Protein AF-0000000071590408 (afdb_homodimer)

Nearest PDB structures (foldseek):
  5nmu-assembly1_B-2  TM=9.747E-01  e=2.752E-15  Microcystis aeruginosa PCC 7806
  5nmu-assembly1_C-2  TM=9.711E-01  e=2.752E-15  Microcystis aeruginosa PCC 7806
  5npl-assembly1_A  TM=9.731E-01  e=1.011E-14  Microcystis aeruginosa PCC 7806
  4fry-assembly1_A  TM=8.456E-01  e=8.930E-10  Burkholderia ambifaria MC40-6
  3fhm-assembly2_C  TM=8.854E-01  e=1.629E-07  Agrobacterium fabrum str. C58

InterPro domains:
  IPR000644 CBS domain [PF00571] (74-123)
  IPR000644 CBS domain [PS51371] (77-132)
  IPR000644 CBS domain [SM00116] (13-62)
  IPR000644 CBS domain [SM00116] (80-127)
  IPR046342 CBS domain superfamily [G3DSA:3.10.580.10] (2-128)
  IPR046342 CBS domain superfamily [SSF54631] (1-123)
  IPR051257 Diverse Function CBS-Domain-Containing Protein [PTHR43080] (3-123)

Structure (mmCIF, N/CA/C/O backbone):
data_AF-0000000071590408-model_v1
#
loop_
_entity.id
_entity.type
_entity.pdbx_description
1 polymer 'CBS domain-containing protein'
#
loop_
_atom_site.group_PDB
_atom_site.id
_atom_site.type_symbol
_atom_site.label_atom_id
_atom_site.label_alt_id
_atom_site.label_comp_id
_atom_site.label_asym_id
_atom_site.label_entity_id
_atom_site.label_seq_id
_atom_site.pdbx_PDB_ins_code
_atom_site.Cartn_x
_atom_site.Cartn_y
_atom_site.Cartn_z
_atom_site.occupancy
_atom_site.B_iso_or_equiv
_atom_site.auth_seq_id
_atom_site.auth_comp_id
_atom_site.auth_asym_id
_atom_site.auth_atom_id
_atom_site.pdbx_PDB_model_num
ATOM 1 N N . MET A 1 1 ? -19.469 -20.406 -8.281 1 43.47 1 MET A N 1
ATOM 2 C CA . MET A 1 1 ? -18.188 -19.844 -7.816 1 43.47 1 MET A CA 1
ATOM 3 C C . MET A 1 1 ? -18.422 -18.875 -6.664 1 43.47 1 MET A C 1
ATOM 5 O O . MET A 1 1 ? -19.156 -17.891 -6.809 1 43.47 1 MET A O 1
ATOM 9 N N . ASN A 1 2 ? -18.406 -19.391 -5.43 1 56.94 2 ASN A N 1
ATOM 10 C CA . ASN A 1 2 ? -18.828 -18.688 -4.219 1 56.94 2 ASN A CA 1
ATOM 11 C C . ASN A 1 2 ? -18.234 -17.281 -4.164 1 56.94 2 ASN A C 1
ATOM 13 O O . ASN A 1 2 ? -17.062 -17.078 -4.465 1 56.94 2 ASN A O 1
ATOM 17 N N . LYS A 1 3 ? -19.062 -16.156 -4.434 1 82.56 3 LYS A N 1
ATOM 18 C CA . LYS A 1 3 ? -18.797 -14.75 -4.711 1 82.56 3 LYS A CA 1
ATOM 19 C C . LYS A 1 3 ? -18.25 -14.031 -3.475 1 82.56 3 LYS A C 1
ATOM 21 O O . LYS A 1 3 ? -19 -13.797 -2.514 1 82.56 3 LYS A O 1
ATOM 26 N N . ILE A 1 4 ? -16.953 -14.141 -3.184 1 95 4 ILE A N 1
ATOM 27 C CA . ILE A 1 4 ? -16.328 -13.445 -2.059 1 95 4 ILE A CA 1
ATOM 28 C C . ILE A 1 4 ? -16.641 -11.953 -2.145 1 95 4 ILE A C 1
ATOM 30 O O . ILE A 1 4 ? -16.453 -11.336 -3.195 1 95 4 ILE A O 1
ATOM 34 N N . LYS A 1 5 ? -17.266 -11.508 -1.058 1 97.62 5 LYS A N 1
ATOM 35 C CA . LYS A 1 5 ? -17.656 -10.102 -1.011 1 97.62 5 LYS A CA 1
ATOM 36 C C . LYS A 1 5 ? -16.641 -9.281 -0.206 1 97.62 5 LYS A C 1
ATOM 38 O O . LYS A 1 5 ? -15.844 -9.836 0.548 1 97.62 5 LYS A O 1
ATOM 43 N N . VAL A 1 6 ? -16.656 -7.969 -0.34 1 98.31 6 VAL A N 1
ATOM 44 C CA . VAL A 1 6 ? -15.797 -7.027 0.37 1 98.31 6 VAL A CA 1
ATOM 45 C C . VAL A 1 6 ? -15.922 -7.242 1.876 1 98.31 6 VAL A C 1
ATOM 47 O O . VAL A 1 6 ? -14.922 -7.254 2.596 1 98.31 6 VAL A O 1
ATOM 50 N N . GLU A 1 7 ? -17.094 -7.508 2.383 1 97.88 7 GLU A N 1
ATOM 51 C CA . GLU A 1 7 ? -17.312 -7.66 3.818 1 97.88 7 GLU A CA 1
ATOM 52 C C . GLU A 1 7 ? -16.531 -8.859 4.363 1 97.88 7 GLU A C 1
ATOM 54 O O . GLU A 1 7 ? -16.234 -8.922 5.559 1 97.88 7 GLU A O 1
ATOM 59 N N . ASN A 1 8 ? -16.25 -9.828 3.52 1 97.12 8 ASN A N 1
ATOM 60 C CA . ASN A 1 8 ? -15.539 -11.031 3.941 1 97.12 8 ASN A CA 1
ATOM 61 C C . ASN A 1 8 ? -14.047 -10.773 4.121 1 97.12 8 ASN A C 1
ATOM 63 O O . ASN A 1 8 ? -13.352 -11.562 4.762 1 97.12 8 ASN A O 1
ATOM 67 N N . VAL A 1 9 ? -13.586 -9.656 3.539 1 97.56 9 VAL A N 1
ATOM 68 C CA . VAL A 1 9 ? -12.133 -9.531 3.486 1 97.56 9 VAL A CA 1
ATOM 69 C C . VAL A 1 9 ? -11.703 -8.203 4.098 1 97.56 9 VAL A C 1
ATOM 71 O O . VAL A 1 9 ? -10.523 -8.016 4.418 1 97.56 9 VAL A O 1
ATOM 74 N N . MET A 1 10 ? -12.586 -7.254 4.281 1 98.25 10 MET A N 1
ATOM 75 C CA . MET A 1 10 ? -12.25 -5.906 4.73 1 98.25 10 MET A CA 1
ATOM 76 C C . MET A 1 10 ? -11.695 -5.922 6.152 1 98.25 10 MET A C 1
ATOM 78 O O . MET A 1 10 ? -11.898 -6.891 6.887 1 98.25 10 MET A O 1
ATOM 82 N N . SER A 1 11 ? -10.914 -4.914 6.445 1 98.06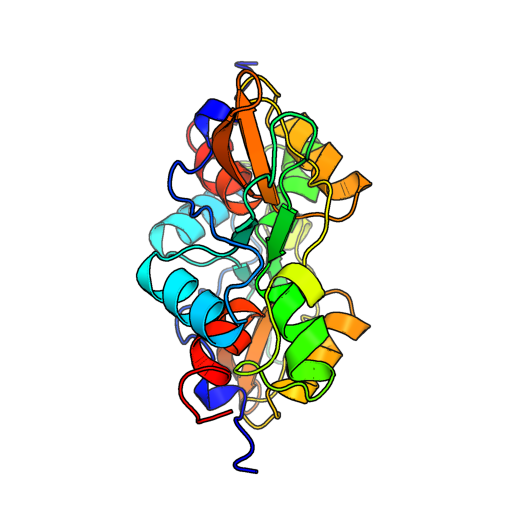 11 SER A N 1
ATOM 83 C CA . SER A 1 11 ? -10.492 -4.691 7.824 1 98.06 11 SER A CA 1
ATOM 84 C C . SER A 1 11 ? -11.523 -3.867 8.594 1 98.06 11 SER A C 1
ATOM 86 O O . SER A 1 11 ? -12.102 -2.928 8.047 1 98.06 11 SER A O 1
ATOM 88 N N . ASN A 1 12 ? -11.625 -4.176 9.828 1 96.75 12 ASN A N 1
ATOM 89 C CA . ASN A 1 12 ? -12.484 -3.373 10.695 1 96.75 12 ASN A CA 1
ATOM 90 C C . ASN A 1 12 ? -11.68 -2.367 11.508 1 96.75 12 ASN A C 1
ATOM 92 O O . ASN A 1 12 ? -12.219 -1.703 12.398 1 96.75 12 ASN A O 1
ATOM 96 N N . THR A 1 13 ? -10.383 -2.328 11.211 1 97.38 13 THR A N 1
ATOM 97 C CA . THR A 1 13 ? -9.531 -1.344 11.875 1 97.38 13 THR A CA 1
ATOM 98 C C . THR A 1 13 ? -9.375 -0.098 11.008 1 97.38 13 THR A C 1
ATOM 100 O O . THR A 1 13 ? -8.906 -0.182 9.867 1 97.38 13 THR A O 1
ATOM 103 N N . TYR A 1 14 ? -9.875 0.936 11.422 1 97.81 14 TYR A N 1
ATOM 104 C CA . TYR A 1 14 ? -9.781 2.242 10.781 1 97.81 14 TYR A CA 1
ATOM 105 C C . TYR A 1 14 ? -9.945 3.363 11.797 1 97.81 14 TYR A C 1
ATOM 107 O O . TYR A 1 14 ? -10.352 3.123 12.938 1 97.81 14 TYR A O 1
ATOM 115 N N . VAL A 1 15 ? -9.57 4.586 11.398 1 98.44 15 VAL A N 1
ATOM 116 C CA . VAL A 1 15 ? -9.758 5.734 12.273 1 98.44 15 VAL A CA 1
ATOM 117 C C . VAL A 1 15 ? -10.484 6.848 11.523 1 98.44 15 VAL A C 1
ATOM 119 O O . VAL A 1 15 ? -10.25 7.055 10.328 1 98.44 15 VAL A O 1
ATOM 122 N N . ILE A 1 16 ? -11.398 7.461 12.156 1 98.38 16 ILE A N 1
ATOM 123 C CA . ILE A 1 16 ? -12.078 8.656 11.664 1 98.38 16 ILE A CA 1
ATOM 124 C C . ILE A 1 16 ? -11.594 9.875 12.438 1 98.38 16 ILE A C 1
ATOM 126 O O . ILE A 1 16 ? -11.641 9.898 13.664 1 98.38 16 ILE A O 1
ATOM 130 N N . VAL A 1 17 ? -11.141 10.836 11.719 1 98.62 17 VAL A N 1
ATOM 131 C CA . VAL A 1 17 ? -10.516 11.977 12.383 1 98.62 17 VAL A CA 1
ATOM 132 C C . VAL A 1 17 ? -11.164 13.273 11.914 1 98.62 17 VAL A C 1
ATOM 134 O O . VAL A 1 17 ? -11.93 13.273 10.945 1 98.62 17 VAL A O 1
ATOM 137 N N . ASP A 1 18 ? -10.844 14.352 12.641 1 98.12 18 ASP A N 1
ATOM 138 C CA . ASP A 1 18 ? -11.242 15.703 12.258 1 98.12 18 ASP A CA 1
ATOM 139 C C . ASP A 1 18 ? -10.227 16.328 11.297 1 98.12 18 ASP A C 1
ATOM 141 O O . ASP A 1 18 ? -9.023 16.172 11.477 1 98.12 18 ASP A O 1
ATOM 145 N N . GLY A 1 19 ? -10.758 17.047 10.242 1 97.88 19 GLY A N 1
ATOM 146 C CA . GLY A 1 19 ? -9.906 17.672 9.242 1 97.88 19 GLY A CA 1
ATOM 147 C C . GLY A 1 19 ? -8.969 18.719 9.82 1 97.88 19 GLY A C 1
ATOM 148 O O . GLY A 1 19 ? -7.988 19.094 9.188 1 97.88 19 GLY A O 1
ATOM 149 N N . LEU A 1 20 ? -9.219 19.141 11.047 1 98.19 20 LEU A N 1
ATOM 150 C CA . LEU A 1 20 ? -8.414 20.188 11.672 1 98.19 20 LEU A CA 1
ATOM 151 C C . LEU A 1 20 ? -7.16 19.594 12.305 1 98.19 20 LEU A C 1
ATOM 153 O O . LEU A 1 20 ? -6.234 20.328 12.656 1 98.19 20 LEU A O 1
ATOM 157 N N . MET A 1 21 ? -7.141 18.328 12.453 1 97.69 21 MET A N 1
ATOM 158 C CA . MET A 1 21 ? -5.953 17.641 12.945 1 97.69 21 MET A CA 1
ATOM 159 C C . MET A 1 21 ? -4.746 17.938 12.055 1 97.69 21 MET A C 1
ATOM 161 O O . MET A 1 21 ? -4.871 18 10.836 1 97.69 21 MET A O 1
ATOM 165 N N . THR A 1 22 ? -3.555 18.141 12.68 1 97.81 22 THR A N 1
ATOM 166 C CA . THR A 1 22 ? -2.357 18.359 11.875 1 97.81 22 THR A CA 1
ATOM 167 C C . THR A 1 22 ? -1.88 17.062 11.242 1 97.81 22 THR A C 1
ATOM 169 O O . THR A 1 22 ? -2.209 15.977 11.719 1 97.81 22 THR A O 1
ATOM 172 N N . VAL A 1 23 ? -1.13 17.188 10.203 1 98.25 23 VAL A N 1
ATOM 173 C CA . VAL A 1 23 ? -0.541 16.016 9.539 1 98.25 23 VAL A CA 1
ATOM 174 C C . VAL A 1 23 ? 0.351 15.266 10.523 1 98.25 23 VAL A C 1
ATOM 176 O O . VAL A 1 23 ? 0.324 14.031 10.57 1 98.25 23 VAL A O 1
ATOM 179 N N . ALA A 1 24 ? 1.086 15.977 11.375 1 97.75 24 ALA A N 1
ATOM 180 C CA . ALA A 1 24 ? 1.95 15.336 12.359 1 97.75 24 ALA A CA 1
ATOM 181 C C . ALA A 1 24 ? 1.139 14.469 13.32 1 97.75 24 ALA A C 1
ATOM 183 O O . ALA A 1 24 ? 1.505 13.328 13.594 1 97.75 24 ALA A O 1
ATOM 184 N N . GLU A 1 25 ? 0.076 15.039 13.797 1 97.62 25 GLU A N 1
ATOM 185 C CA . GLU A 1 25 ? -0.808 14.273 14.672 1 97.62 25 GLU A CA 1
ATOM 186 C C . GLU A 1 25 ? -1.395 13.062 13.945 1 97.62 25 GLU A C 1
ATOM 188 O O . GLU A 1 25 ? -1.529 11.984 14.531 1 97.62 25 GLU A O 1
ATOM 193 N N . GLY A 1 26 ? -1.785 13.289 12.672 1 98 26 GLY A N 1
ATOM 194 C CA . GLY A 1 26 ? -2.316 12.211 11.859 1 98 26 GLY A CA 1
ATOM 195 C C . GLY A 1 26 ? -1.342 11.062 11.688 1 98 26 GLY A C 1
ATOM 196 O O . GLY A 1 26 ? -1.725 9.891 11.781 1 98 26 GLY A O 1
ATOM 197 N N . ILE A 1 27 ? -0.075 11.328 11.477 1 98.06 27 ILE A N 1
ATOM 198 C CA . ILE A 1 27 ? 0.955 10.305 11.305 1 98.06 27 ILE A CA 1
ATOM 199 C C . ILE A 1 27 ? 1.105 9.5 12.586 1 98.06 27 ILE A C 1
ATOM 201 O O . ILE A 1 27 ? 1.171 8.266 12.547 1 98.06 27 ILE A O 1
ATOM 205 N N . LEU A 1 28 ? 1.141 10.188 13.703 1 97.38 28 LEU A N 1
ATOM 206 C CA . LEU A 1 28 ? 1.282 9.523 14.992 1 97.38 28 LEU A CA 1
ATOM 207 C C . LEU A 1 28 ? 0.1 8.602 15.258 1 97.38 28 LEU A C 1
ATOM 209 O O . LEU A 1 28 ? 0.281 7.477 15.734 1 97.38 28 LEU A O 1
ATOM 213 N N . LEU A 1 29 ? -1.041 9.078 14.969 1 97.81 29 LEU A N 1
ATOM 214 C CA . LEU A 1 29 ? -2.242 8.273 15.156 1 97.81 29 LEU A CA 1
ATOM 215 C C . LEU A 1 29 ? -2.215 7.039 14.258 1 97.81 29 LEU A C 1
ATOM 217 O O . LEU A 1 29 ? -2.551 5.938 14.695 1 97.81 29 LEU A O 1
ATOM 221 N N . ALA A 1 30 ? -1.864 7.234 12.969 1 97.94 30 ALA A N 1
ATOM 222 C CA . ALA A 1 30 ? -1.771 6.117 12.031 1 97.94 30 ALA A CA 1
ATOM 223 C C . ALA A 1 30 ? -0.793 5.062 12.531 1 97.94 30 ALA A C 1
ATOM 225 O O . ALA A 1 30 ? -1.062 3.861 12.438 1 97.94 30 ALA A O 1
ATOM 226 N N . LYS A 1 31 ? 0.284 5.5 13.062 1 96.44 31 LYS A N 1
ATOM 227 C CA . LYS A 1 31 ? 1.286 4.602 13.625 1 96.44 31 LYS A CA 1
ATOM 228 C C . LYS A 1 31 ? 0.728 3.838 14.82 1 96.44 31 LYS A C 1
ATOM 230 O O . LYS A 1 31 ? 0.849 2.613 14.898 1 96.44 31 LYS A O 1
ATOM 235 N N . GLN A 1 32 ? 0.13 4.562 15.742 1 96.75 32 GLN A N 1
ATOM 236 C CA . GLN A 1 32 ? -0.409 3.992 16.969 1 96.75 32 GLN A CA 1
ATOM 237 C C . GLN A 1 32 ? -1.5 2.969 16.672 1 96.75 32 GLN A C 1
ATOM 239 O O . GLN A 1 32 ? -1.559 1.912 17.297 1 96.75 32 GLN A O 1
ATOM 244 N N . LYS A 1 33 ? -2.33 3.264 15.703 1 97.62 33 LYS A N 1
ATOM 245 C CA . LYS A 1 33 ? -3.502 2.439 15.422 1 97.62 33 LYS A CA 1
ATOM 246 C C . LYS A 1 33 ? -3.207 1.429 14.312 1 97.62 33 LYS A C 1
ATOM 248 O O . LYS A 1 33 ? -4.051 0.588 13.992 1 97.62 33 LYS A O 1
ATOM 253 N N . GLN A 1 34 ? -2.031 1.562 13.703 1 96.38 34 GLN A N 1
ATOM 254 C CA . GLN A 1 34 ? -1.566 0.653 12.664 1 96.38 34 GLN A CA 1
ATOM 255 C C . GLN A 1 34 ? -2.504 0.671 11.461 1 96.38 34 GLN A C 1
ATOM 257 O O . GLN A 1 34 ? -2.939 -0.383 10.992 1 96.38 34 GLN A O 1
ATOM 262 N N . VAL A 1 35 ? -2.799 1.837 11.031 1 97.5 35 VAL A N 1
ATOM 263 C CA . VAL A 1 35 ? -3.607 2.02 9.828 1 97.5 35 VAL A CA 1
ATOM 264 C C . VAL A 1 35 ? -2.785 2.729 8.758 1 97.5 35 VAL A C 1
ATOM 266 O O . VAL A 1 35 ? -1.769 3.359 9.062 1 97.5 35 VAL A O 1
ATOM 269 N N . LYS A 1 36 ? -3.238 2.635 7.469 1 96.94 36 LYS A N 1
ATOM 270 C CA . LYS A 1 36 ? -2.496 3.191 6.34 1 96.94 36 LYS A CA 1
ATOM 271 C C . LYS A 1 36 ? -3.26 4.344 5.695 1 96.94 36 LYS A C 1
ATOM 273 O O . LYS A 1 36 ? -2.875 4.832 4.633 1 96.94 36 LYS A O 1
ATOM 278 N N . GLU A 1 37 ? -4.379 4.668 6.301 1 98 37 GLU A N 1
ATOM 279 C CA . GLU A 1 37 ? -5.176 5.812 5.859 1 98 37 GLU A CA 1
ATOM 280 C C . GLU A 1 37 ? -5.871 6.488 7.035 1 98 37 GLU A C 1
ATOM 282 O O . GLU A 1 37 ? -6.055 5.875 8.094 1 98 37 GLU A O 1
ATOM 287 N N . LEU A 1 38 ? -6.172 7.73 6.871 1 98.69 38 LEU A N 1
ATOM 288 C CA . LEU A 1 38 ? -7.039 8.477 7.773 1 98.69 38 LEU A CA 1
ATOM 289 C C . LEU A 1 38 ? -8.352 8.836 7.09 1 98.69 38 LEU A C 1
ATOM 291 O O . LEU A 1 38 ? -8.359 9.414 6 1 98.69 38 LEU A O 1
ATOM 295 N N . ILE A 1 39 ? -9.477 8.461 7.691 1 98.81 39 ILE A N 1
ATOM 296 C CA . ILE A 1 39 ? -10.789 8.867 7.191 1 98.81 39 ILE A CA 1
ATOM 297 C C . ILE A 1 39 ? -11.242 10.133 7.906 1 98.81 39 ILE A C 1
ATOM 299 O O . ILE A 1 39 ? -11.156 10.227 9.133 1 98.81 39 ILE A O 1
ATOM 303 N N . ILE A 1 40 ? -11.672 11.102 7.141 1 98.81 40 ILE A N 1
ATOM 304 C CA . ILE A 1 40 ? -12.07 12.383 7.719 1 98.81 40 ILE A CA 1
ATOM 305 C C . ILE A 1 40 ? -13.586 12.438 7.863 1 98.81 40 ILE A C 1
ATOM 307 O O . ILE A 1 40 ? -14.32 12.172 6.906 1 98.81 40 ILE A O 1
ATOM 311 N N . LYS A 1 41 ? -13.992 12.773 8.977 1 98.06 41 LYS A N 1
ATOM 312 C CA . LYS A 1 41 ? -15.414 12.75 9.305 1 98.06 41 LYS A CA 1
ATOM 313 C C . LYS A 1 41 ? -16.172 13.844 8.547 1 98.06 41 LYS A C 1
ATOM 315 O O . LYS A 1 41 ? -15.602 14.883 8.219 1 98.06 41 LYS A O 1
ATOM 320 N N . LYS A 1 42 ? -17.422 13.594 8.375 1 96.81 42 LYS A N 1
ATOM 321 C CA . LYS A 1 42 ? -18.344 14.594 7.836 1 96.81 42 LYS A CA 1
ATOM 322 C C . LYS A 1 42 ? -18.516 15.758 8.805 1 96.81 42 LYS A C 1
ATOM 324 O O . LYS A 1 42 ? -18.5 15.562 10.023 1 96.81 42 LYS A O 1
ATOM 329 N N . ARG A 1 43 ? -18.734 16.891 8.203 1 95.56 43 ARG A N 1
ATOM 330 C CA . ARG A 1 43 ? -18.969 18.031 9.062 1 95.56 43 ARG A CA 1
ATOM 331 C C . ARG A 1 43 ? -20.438 18.156 9.43 1 95.56 43 ARG A C 1
ATOM 333 O O . ARG A 1 43 ? -20.781 18.797 10.43 1 95.56 43 ARG A O 1
ATOM 340 N N . HIS A 1 44 ? -21.328 17.766 8.602 1 94.31 44 HIS A N 1
ATOM 341 C CA . HIS A 1 44 ? -22.766 17.703 8.789 1 94.31 44 HIS A CA 1
ATOM 342 C C . HIS A 1 44 ? -23.391 16.609 7.934 1 94.31 44 HIS A C 1
ATOM 344 O O . HIS A 1 44 ? -22.703 15.977 7.121 1 94.31 44 HIS A O 1
ATOM 350 N N . ASP A 1 45 ? -24.641 16.328 8.094 1 91.62 45 ASP A N 1
ATOM 351 C CA . ASP A 1 45 ? -25.312 15.18 7.512 1 91.62 45 ASP A CA 1
ATOM 352 C C . ASP A 1 45 ? -25.234 15.211 5.984 1 91.62 45 ASP A C 1
ATOM 354 O O . ASP A 1 45 ? -25.188 14.164 5.34 1 91.62 45 ASP A O 1
ATOM 358 N N . ASP A 1 46 ? -25.188 16.375 5.332 1 93.88 46 ASP A N 1
ATOM 359 C CA . ASP A 1 46 ? -25.188 16.516 3.879 1 93.88 46 ASP A CA 1
ATOM 360 C C . ASP A 1 46 ? -23.766 16.562 3.332 1 93.88 46 ASP A C 1
ATOM 362 O O . ASP A 1 46 ? -23.562 16.719 2.129 1 93.88 46 ASP A O 1
ATOM 366 N N . ASP A 1 47 ? -22.875 16.422 4.219 1 96.38 47 ASP A N 1
ATOM 367 C CA . ASP A 1 47 ? -21.469 16.422 3.838 1 96.38 47 ASP A CA 1
ATOM 368 C C . ASP A 1 47 ? -20.984 15.023 3.479 1 96.38 47 ASP A C 1
ATOM 370 O O . ASP A 1 47 ? -21.75 14.062 3.551 1 96.38 47 ASP A O 1
ATOM 374 N N . GLU A 1 48 ? -19.75 14.875 3.053 1 97.44 48 GLU A N 1
ATOM 375 C CA . GLU A 1 48 ? -19.141 13.609 2.662 1 97.44 48 GLU A CA 1
ATOM 376 C C . GLU A 1 48 ? -17.875 13.328 3.469 1 97.44 48 GLU A C 1
ATOM 378 O O . GLU A 1 48 ? -17.234 14.258 3.977 1 97.44 48 GLU A O 1
ATOM 383 N N . TYR A 1 49 ? -17.531 12.07 3.594 1 98.44 49 TYR A N 1
ATOM 384 C CA . TYR A 1 49 ? -16.266 11.688 4.188 1 98.44 49 TYR A CA 1
ATOM 385 C C . TYR A 1 49 ? -15.094 12.086 3.289 1 98.44 49 TYR A C 1
ATOM 387 O O . TYR A 1 49 ? -15.258 12.227 2.074 1 98.44 49 TYR A O 1
ATOM 395 N N . GLY A 1 50 ? -13.977 12.336 3.871 1 98.56 50 GLY A N 1
ATOM 396 C CA . GLY A 1 50 ? -12.719 12.477 3.154 1 98.56 50 GLY A CA 1
ATOM 397 C C . GLY A 1 50 ? -11.727 11.375 3.477 1 98.56 50 GLY A C 1
ATOM 398 O O . GLY A 1 50 ? -12.008 10.5 4.301 1 98.56 50 GLY A O 1
ATOM 399 N N . ILE A 1 51 ? -10.594 11.445 2.812 1 98.75 51 ILE A N 1
ATOM 400 C CA . ILE A 1 51 ? -9.57 10.438 3.088 1 98.75 51 ILE A CA 1
ATOM 401 C C . ILE A 1 51 ? -8.188 11.031 2.834 1 98.75 51 ILE A C 1
ATOM 403 O O . ILE A 1 51 ? -8.008 11.867 1.946 1 98.75 51 ILE A O 1
ATOM 407 N N . VAL A 1 52 ? -7.23 10.656 3.625 1 98.75 52 VAL A N 1
ATOM 408 C CA . VAL A 1 52 ? -5.809 10.891 3.402 1 98.75 52 VAL A CA 1
ATOM 409 C C . VAL A 1 52 ? -5.047 9.57 3.496 1 98.75 52 VAL A C 1
ATOM 411 O O . VAL A 1 52 ? -5.121 8.875 4.512 1 98.75 52 VAL A O 1
ATOM 414 N N . LEU A 1 53 ? -4.383 9.18 2.408 1 98.19 53 LEU A N 1
ATOM 415 C CA . LEU A 1 53 ? -3.459 8.055 2.463 1 98.19 53 LEU A CA 1
ATOM 416 C C . LEU A 1 53 ? -2.07 8.508 2.902 1 98.19 53 LEU A C 1
ATOM 418 O O . LEU A 1 53 ? -1.737 9.695 2.791 1 98.19 53 LEU A O 1
ATOM 422 N N . LEU A 1 54 ? -1.298 7.547 3.365 1 97.25 54 LEU A N 1
ATOM 423 C CA . LEU A 1 54 ? 0.067 7.895 3.75 1 97.25 54 LEU A CA 1
ATOM 424 C C . LEU A 1 54 ? 0.865 8.375 2.543 1 97.25 54 LEU A C 1
ATOM 426 O O . LEU A 1 54 ? 1.713 9.266 2.67 1 97.25 54 LEU A O 1
ATOM 430 N N . ASN A 1 55 ? 0.593 7.895 1.4 1 96.88 55 ASN A N 1
ATOM 431 C CA . ASN A 1 55 ? 1.305 8.398 0.231 1 96.88 55 ASN A CA 1
ATOM 432 C C . ASN A 1 55 ? 0.899 9.836 -0.097 1 96.88 55 ASN A C 1
ATOM 434 O O . ASN A 1 55 ? 1.692 10.594 -0.651 1 96.88 55 ASN A O 1
ATOM 438 N N . ASP A 1 56 ? -0.336 10.242 0.221 1 97.81 56 ASP A N 1
ATOM 439 C CA . ASP A 1 56 ? -0.712 11.648 0.085 1 97.81 56 ASP A CA 1
ATOM 440 C C . ASP A 1 56 ? 0.191 12.547 0.929 1 97.81 56 ASP A C 1
ATOM 442 O O . ASP A 1 56 ? 0.562 13.641 0.502 1 97.81 56 ASP A O 1
ATOM 446 N N . ILE A 1 57 ? 0.477 12.078 2.139 1 98.19 57 ILE A N 1
ATOM 447 C CA . ILE A 1 57 ? 1.327 12.828 3.051 1 98.19 57 ILE A CA 1
ATOM 448 C C . ILE A 1 57 ? 2.723 12.984 2.449 1 98.19 57 ILE A C 1
ATOM 450 O O . ILE A 1 57 ? 3.293 14.078 2.457 1 98.19 57 ILE A O 1
ATOM 454 N N . ALA A 1 58 ? 3.242 11.938 1.916 1 98 58 ALA A N 1
ATOM 455 C CA . ALA A 1 58 ? 4.547 12.008 1.267 1 98 58 ALA A CA 1
ATOM 456 C C . ALA A 1 58 ? 4.527 12.984 0.095 1 98 58 ALA A C 1
ATOM 458 O O . ALA A 1 58 ? 5.426 13.82 -0.043 1 98 58 ALA A O 1
ATOM 459 N N . LYS A 1 59 ? 3.484 12.914 -0.674 1 97.88 59 LYS A N 1
ATOM 460 C CA . LYS A 1 59 ? 3.406 13.672 -1.92 1 97.88 59 LYS A CA 1
ATOM 461 C C . LYS A 1 59 ? 3.1 15.141 -1.651 1 97.88 59 LYS A C 1
ATOM 463 O O . LYS A 1 59 ? 3.678 16.031 -2.285 1 97.88 59 LYS A O 1
ATOM 468 N N . LYS A 1 60 ? 2.236 15.383 -0.723 1 98.25 60 LYS A N 1
ATOM 469 C CA . LYS A 1 60 ? 1.689 16.719 -0.588 1 98.25 60 LYS A CA 1
ATOM 470 C C . LYS A 1 60 ? 2.359 17.484 0.557 1 98.25 60 LYS A C 1
ATOM 472 O O . LYS A 1 60 ? 2.195 18.688 0.688 1 98.25 60 LYS A O 1
ATOM 477 N N . VAL A 1 61 ? 3.119 16.781 1.396 1 97.69 61 VAL A N 1
ATOM 478 C CA . VAL A 1 61 ? 3.762 17.453 2.521 1 97.69 61 VAL A CA 1
ATOM 479 C C . VAL A 1 61 ? 5.277 17.297 2.424 1 97.69 61 VAL A C 1
ATOM 481 O O . VAL A 1 61 ? 6 18.281 2.242 1 97.69 61 VAL A O 1
ATOM 484 N N . LEU A 1 62 ? 5.758 16.078 2.404 1 96.94 62 LEU A N 1
ATOM 485 C CA . LEU A 1 62 ? 7.195 15.82 2.395 1 96.94 62 LEU A CA 1
ATOM 486 C C . LEU A 1 62 ? 7.84 16.391 1.135 1 96.94 62 LEU A C 1
ATOM 488 O O . LEU A 1 62 ? 8.766 17.203 1.219 1 96.94 62 LEU A O 1
ATOM 492 N N . MET A 1 63 ? 7.309 16.031 -0.018 1 96.94 63 MET A N 1
ATOM 493 C CA . MET A 1 63 ? 7.914 16.422 -1.289 1 96.94 63 MET A CA 1
ATOM 494 C C . MET A 1 63 ? 7.793 17.922 -1.514 1 96.94 63 MET A C 1
ATOM 496 O O . MET A 1 63 ? 8.594 18.516 -2.242 1 96.94 63 MET A O 1
ATOM 500 N N . GLN A 1 64 ? 6.812 18.516 -0.844 1 96.62 64 GLN A N 1
ATOM 501 C CA . GLN A 1 64 ? 6.551 19.938 -1.044 1 96.62 64 GLN A CA 1
ATOM 502 C C . GLN A 1 64 ? 7.215 20.781 0.044 1 96.62 64 GLN A C 1
ATOM 504 O O . GLN A 1 64 ? 7.027 22 0.097 1 96.62 64 GLN A O 1
ATOM 509 N N . ASN A 1 65 ? 7.898 20.203 0.944 1 95.19 65 ASN A N 1
ATOM 510 C CA . ASN A 1 65 ? 8.602 20.859 2.031 1 95.19 65 ASN A CA 1
ATOM 511 C C . ASN A 1 65 ? 7.645 21.625 2.947 1 95.19 65 ASN A C 1
ATOM 513 O O . ASN A 1 65 ? 7.953 22.719 3.406 1 95.19 65 ASN A O 1
ATOM 517 N N . ARG A 1 66 ? 6.496 21.062 3.133 1 95.69 66 ARG A N 1
ATOM 518 C CA . ARG A 1 66 ? 5.555 21.641 4.09 1 95.69 66 ARG A CA 1
ATOM 519 C C . ARG A 1 66 ? 5.828 21.125 5.5 1 95.69 66 ARG A C 1
ATOM 521 O O . ARG A 1 66 ? 6.391 20.031 5.676 1 95.69 66 ARG A O 1
ATOM 528 N N . SER A 1 67 ? 5.418 21.922 6.434 1 95.12 67 SER A N 1
ATOM 529 C CA . SER A 1 67 ? 5.527 21.5 7.828 1 95.12 67 SER A CA 1
ATOM 530 C C . SER A 1 67 ? 4.375 20.578 8.219 1 95.12 67 SER A C 1
ATOM 532 O O . SER A 1 67 ? 3.209 20.984 8.156 1 95.12 67 SER A O 1
ATOM 534 N N . ALA A 1 68 ? 4.68 19.375 8.656 1 97 68 ALA A N 1
ATOM 535 C CA . ALA A 1 68 ? 3.652 18.438 9.109 1 97 68 ALA A CA 1
ATOM 536 C C . ALA A 1 68 ? 2.926 18.984 10.336 1 97 68 ALA A C 1
ATOM 538 O O . ALA A 1 68 ? 1.745 18.688 10.547 1 97 68 ALA A O 1
ATOM 539 N N . GLU A 1 69 ? 3.631 19.75 11.156 1 96.31 69 GLU A N 1
ATOM 540 C CA . GLU A 1 69 ? 3.088 20.281 12.406 1 96.31 69 GLU A CA 1
ATOM 541 C C . GLU A 1 69 ? 2.104 21.406 12.141 1 96.31 69 GLU A C 1
ATOM 543 O O . GLU A 1 69 ? 1.247 21.703 12.977 1 96.31 69 GLU A O 1
ATOM 548 N N . ARG A 1 70 ? 2.193 22.016 10.938 1 96.81 70 ARG A N 1
ATOM 549 C CA . ARG A 1 70 ? 1.386 23.203 10.672 1 96.81 70 ARG A CA 1
ATOM 550 C C . ARG A 1 70 ? 0.34 22.922 9.594 1 96.81 70 ARG A C 1
ATOM 552 O O . ARG A 1 70 ? -0.576 23.719 9.391 1 96.81 70 ARG A O 1
ATOM 559 N N . THR A 1 71 ? 0.516 21.891 8.859 1 97.44 71 THR A N 1
ATOM 560 C CA . THR A 1 71 ? -0.44 21.5 7.832 1 97.44 71 THR A CA 1
ATOM 561 C C . THR A 1 71 ? -1.582 20.688 8.43 1 97.44 71 THR A C 1
ATOM 563 O O . THR A 1 71 ? -1.345 19.703 9.133 1 97.44 71 THR A O 1
ATOM 566 N N . ASN A 1 72 ? -2.777 21.188 8.172 1 98.5 72 ASN A N 1
ATOM 567 C CA . ASN A 1 72 ? -3.932 20.422 8.617 1 98.5 72 ASN A CA 1
ATOM 568 C C . ASN A 1 72 ? -4.297 19.328 7.617 1 98.5 72 ASN A C 1
ATOM 570 O O . ASN A 1 72 ? -4.039 19.469 6.418 1 98.5 72 ASN A O 1
ATOM 574 N N . ILE A 1 73 ? -4.926 18.281 8.086 1 98.62 73 ILE A N 1
ATOM 575 C CA . ILE A 1 73 ? -5.328 17.125 7.277 1 98.62 73 ILE A CA 1
ATOM 576 C C . ILE A 1 73 ? -6.258 17.594 6.152 1 98.62 73 ILE A C 1
ATOM 578 O O . ILE A 1 73 ? -6.172 17.094 5.027 1 98.62 73 ILE A O 1
ATOM 582 N N . TYR A 1 74 ? -7.133 18.562 6.359 1 98.12 74 TYR A N 1
ATOM 583 C CA . TYR A 1 74 ? -8.102 18.984 5.363 1 98.12 74 TYR A CA 1
ATOM 584 C C . TYR A 1 74 ? -7.414 19.625 4.16 1 98.12 74 TYR A C 1
ATOM 586 O O . TYR A 1 74 ? -8 19.719 3.08 1 98.12 74 TYR A O 1
ATOM 594 N N . GLU A 1 75 ? -6.176 20.109 4.34 1 98.5 75 GLU A N 1
ATOM 595 C CA . GLU A 1 75 ? -5.441 20.766 3.256 1 98.5 75 GLU A CA 1
ATOM 596 C C . GLU A 1 75 ? -4.977 19.734 2.223 1 98.5 75 GLU A C 1
ATOM 598 O O . GLU A 1 75 ? -4.645 20.094 1.091 1 98.5 75 GLU A O 1
ATOM 603 N N . ILE A 1 76 ? -4.957 18.422 2.621 1 98.56 76 ILE A N 1
ATOM 604 C CA . ILE A 1 76 ? -4.34 17.453 1.721 1 98.56 76 ILE A CA 1
ATOM 605 C C . ILE A 1 76 ? -5.32 16.312 1.442 1 98.56 76 ILE A C 1
ATOM 607 O O . ILE A 1 76 ? -5.023 15.398 0.661 1 98.56 76 ILE A O 1
ATOM 611 N N . MET A 1 77 ? -6.469 16.328 2.078 1 98.25 77 MET A N 1
ATOM 612 C CA . MET A 1 77 ? -7.406 15.219 1.958 1 98.25 77 MET A CA 1
ATOM 613 C C . MET A 1 77 ? -8.102 15.242 0.6 1 98.25 77 MET A C 1
ATOM 615 O O . MET A 1 77 ? -8.172 16.281 -0.053 1 98.25 77 MET A O 1
ATOM 619 N N . THR A 1 78 ? -8.5 14.102 0.16 1 98 78 THR A N 1
ATOM 620 C CA . THR A 1 78 ? -9.438 13.961 -0.949 1 98 78 THR A CA 1
ATOM 621 C C . THR A 1 78 ? -10.875 13.891 -0.438 1 98 78 THR A C 1
ATOM 623 O O . THR A 1 78 ? -11.172 13.133 0.494 1 98 78 THR A O 1
ATOM 626 N N . LYS A 1 79 ? -11.703 14.648 -0.983 1 97.12 79 LYS A N 1
ATOM 627 C CA . LYS A 1 79 ? -13.117 14.695 -0.627 1 97.12 79 LYS A CA 1
ATOM 628 C C . LYS A 1 79 ? -13.977 15.055 -1.837 1 97.12 79 LYS A C 1
ATOM 630 O O . LYS A 1 79 ? -13.68 16 -2.562 1 97.12 79 LYS A O 1
ATOM 635 N N . PRO A 1 80 ? -15.109 14.32 -2.131 1 96.88 80 PRO A N 1
ATOM 636 C CA . PRO A 1 80 ? -15.594 13.156 -1.393 1 96.88 80 PRO A CA 1
ATOM 637 C C . PRO A 1 80 ? -14.742 11.914 -1.626 1 96.88 80 PRO A C 1
ATOM 639 O O . PRO A 1 80 ? -14.023 11.836 -2.625 1 96.88 80 PRO A O 1
ATOM 642 N N . VAL A 1 81 ? -14.797 11.016 -0.687 1 96.38 81 VAL A N 1
ATOM 643 C CA . VAL A 1 81 ? -14.07 9.766 -0.833 1 96.38 81 VAL A CA 1
ATOM 644 C C . VAL A 1 81 ? -14.891 8.781 -1.67 1 96.38 81 VAL A C 1
ATOM 646 O O . VAL A 1 81 ? -16.109 8.742 -1.564 1 96.38 81 VAL A O 1
ATOM 649 N N . LEU A 1 82 ? -14.195 8.023 -2.543 1 96.88 82 LEU A N 1
ATOM 650 C CA . LEU A 1 82 ? -14.82 6.879 -3.191 1 96.88 82 LEU A CA 1
ATOM 651 C C . LEU A 1 82 ? -14.938 5.707 -2.225 1 96.88 82 LEU A C 1
ATOM 653 O O . LEU A 1 82 ? -13.945 5.273 -1.643 1 96.88 82 LEU A O 1
ATOM 657 N N . SER A 1 83 ? -16.062 5.266 -1.952 1 98.12 83 SER A N 1
ATOM 658 C CA . SER A 1 83 ? -16.328 4.145 -1.054 1 98.12 83 SER A CA 1
ATOM 659 C C . SER A 1 83 ? -16.891 2.949 -1.81 1 98.12 83 SER A C 1
ATOM 661 O O . SER A 1 83 ? -17.266 3.066 -2.98 1 98.12 83 SER A O 1
ATOM 663 N N . VAL A 1 84 ? -16.906 1.831 -1.177 1 98.69 84 VAL A N 1
ATOM 664 C CA . VAL A 1 84 ? -17.453 0.634 -1.799 1 98.69 84 VAL A CA 1
ATOM 665 C C . VAL A 1 84 ? -18.469 -0.015 -0.859 1 98.69 84 VAL A C 1
ATOM 667 O O . VAL A 1 84 ? -18.453 0.231 0.35 1 98.69 84 VAL A O 1
ATOM 670 N N . SER A 1 85 ? -19.328 -0.794 -1.409 1 98.44 85 SER A N 1
ATOM 671 C CA . SER A 1 85 ? -20.312 -1.541 -0.634 1 98.44 85 SER A CA 1
ATOM 672 C C . SER A 1 85 ? -19.719 -2.816 -0.055 1 98.44 85 SER A C 1
ATOM 674 O O . SER A 1 85 ? -18.938 -3.498 -0.721 1 98.44 85 SER A O 1
ATOM 676 N N . PRO A 1 86 ? -20.156 -3.172 1.214 1 98.5 86 PRO A N 1
ATOM 677 C CA . PRO A 1 86 ? -19.688 -4.449 1.761 1 98.5 86 PRO A CA 1
ATOM 678 C C . PRO A 1 86 ? -20.141 -5.648 0.932 1 98.5 86 PRO A C 1
ATOM 680 O O . PRO A 1 86 ? -19.562 -6.727 1.022 1 98.5 86 PRO A O 1
ATOM 683 N N . ASP A 1 87 ? -21.141 -5.441 0.061 1 98.06 87 ASP A N 1
ATOM 684 C CA . ASP A 1 87 ? -21.734 -6.535 -0.704 1 98.06 87 ASP A CA 1
ATOM 685 C C . ASP A 1 87 ? -21.047 -6.691 -2.059 1 98.06 87 ASP A C 1
ATOM 687 O O . ASP A 1 87 ? -21.328 -7.633 -2.803 1 98.06 87 ASP A O 1
ATOM 691 N N . MET A 1 88 ? -20.172 -5.812 -2.371 1 97.75 88 MET A N 1
ATOM 692 C CA . MET A 1 88 ? -19.5 -5.84 -3.662 1 97.75 88 MET A CA 1
ATOM 693 C C . MET A 1 88 ? -18.578 -7.062 -3.77 1 97.75 88 MET A C 1
ATOM 695 O O . MET A 1 88 ? -17.906 -7.418 -2.807 1 97.75 88 MET A O 1
ATOM 699 N N . ASN A 1 89 ? -18.609 -7.711 -4.938 1 97.56 89 ASN A N 1
ATOM 700 C CA . ASN A 1 89 ? -17.641 -8.758 -5.23 1 97.56 89 ASN A CA 1
ATOM 701 C C . ASN A 1 89 ? -16.219 -8.219 -5.234 1 97.56 89 ASN A C 1
ATOM 703 O O . ASN A 1 89 ? -15.953 -7.141 -5.766 1 97.56 89 ASN A O 1
ATOM 707 N N . ILE A 1 90 ? -15.266 -8.984 -4.672 1 97.31 90 ILE A N 1
ATOM 708 C CA . ILE A 1 90 ? -13.898 -8.5 -4.523 1 97.31 90 ILE A CA 1
ATOM 709 C C . ILE A 1 90 ? -13.266 -8.305 -5.902 1 97.31 90 ILE A C 1
ATOM 711 O O . ILE A 1 90 ? -12.391 -7.457 -6.078 1 97.31 90 ILE A O 1
ATOM 715 N N . LYS A 1 91 ? -13.633 -9.055 -6.852 1 96.75 91 LYS A N 1
ATOM 716 C CA . LYS A 1 91 ? -13.109 -8.852 -8.195 1 96.75 91 LYS A CA 1
ATOM 717 C C . LYS A 1 91 ? -13.508 -7.488 -8.75 1 96.75 91 LYS A C 1
ATOM 719 O O . LYS A 1 91 ? -12.688 -6.785 -9.344 1 96.75 91 LYS A O 1
ATOM 724 N N . TYR A 1 92 ? -14.734 -7.176 -8.594 1 97.25 92 TYR A N 1
ATOM 725 C CA . TYR A 1 92 ? -15.219 -5.879 -9.055 1 97.25 92 TYR A CA 1
ATOM 726 C C . TYR A 1 92 ? -14.578 -4.746 -8.266 1 97.25 92 TYR A C 1
ATOM 728 O O . TYR A 1 92 ? -14.312 -3.672 -8.812 1 97.25 92 TYR A O 1
ATOM 736 N N . CYS A 1 93 ? -14.359 -4.98 -6.992 1 98.25 93 CYS A N 1
ATOM 737 C CA . CYS A 1 93 ? -13.641 -3.998 -6.195 1 98.25 93 CYS A CA 1
ATOM 738 C C . CYS A 1 93 ? -12.242 -3.756 -6.758 1 98.25 93 CYS A C 1
ATOM 740 O O . CYS A 1 93 ? -11.82 -2.609 -6.922 1 98.25 93 CYS A O 1
ATOM 742 N N . ALA A 1 94 ? -11.555 -4.832 -7.066 1 97.94 94 ALA A N 1
ATOM 743 C CA . ALA A 1 94 ? -10.219 -4.703 -7.656 1 97.94 94 ALA A CA 1
ATOM 744 C C . ALA A 1 94 ? -10.281 -3.957 -8.984 1 97.94 94 ALA A C 1
ATOM 746 O O . ALA A 1 94 ? -9.414 -3.133 -9.281 1 97.94 94 ALA A O 1
ATOM 747 N N . GLN A 1 95 ? -11.289 -4.223 -9.766 1 97.69 95 GLN A N 1
ATOM 748 C CA . GLN A 1 95 ? -11.469 -3.535 -11.039 1 97.69 95 GLN A CA 1
ATOM 749 C C . GLN A 1 95 ? -11.711 -2.045 -10.828 1 97.69 95 GLN A C 1
ATOM 751 O O . GLN A 1 95 ? -11.195 -1.214 -11.578 1 97.69 95 GLN A O 1
ATOM 756 N N . LEU A 1 96 ? -12.539 -1.745 -9.867 1 97.94 96 LEU A N 1
ATOM 757 C CA . LEU A 1 96 ? -12.789 -0.355 -9.5 1 97.94 96 LEU A CA 1
ATOM 758 C C . LEU A 1 96 ? -11.492 0.347 -9.117 1 97.94 96 LEU A C 1
ATOM 760 O O . LEU A 1 96 ? -11.219 1.46 -9.578 1 97.94 96 LEU A O 1
ATOM 764 N N . PHE A 1 97 ? -10.664 -0.303 -8.258 1 98.31 97 PHE A N 1
ATOM 765 C CA . PHE A 1 97 ? -9.375 0.242 -7.848 1 98.31 97 PHE A CA 1
ATOM 766 C C . PHE A 1 97 ? -8.5 0.526 -9.062 1 98.31 97 PHE A C 1
ATOM 768 O O . PHE A 1 97 ? -7.906 1.602 -9.172 1 98.31 97 PHE A O 1
ATOM 775 N N . GLU A 1 98 ? -8.469 -0.386 -9.945 1 97.38 98 GLU A N 1
ATOM 776 C CA . GLU A 1 98 ? -7.648 -0.235 -11.141 1 97.38 98 GLU A CA 1
ATOM 777 C C . GLU A 1 98 ? -8.148 0.916 -12.016 1 97.38 98 GLU A C 1
ATOM 779 O O . GLU A 1 98 ? -7.359 1.734 -12.484 1 97.38 98 GLU A O 1
ATOM 784 N N . ARG A 1 99 ? -9.414 0.985 -12.219 1 96.5 99 ARG A N 1
ATOM 785 C CA . ARG A 1 99 ? -10.039 1.975 -13.086 1 96.5 99 ARG A CA 1
ATOM 786 C C . ARG A 1 99 ? -9.797 3.389 -12.57 1 96.5 99 ARG A C 1
ATOM 788 O O . ARG A 1 99 ? -9.547 4.309 -13.352 1 96.5 99 ARG A O 1
ATOM 795 N N . PHE A 1 100 ? -9.789 3.57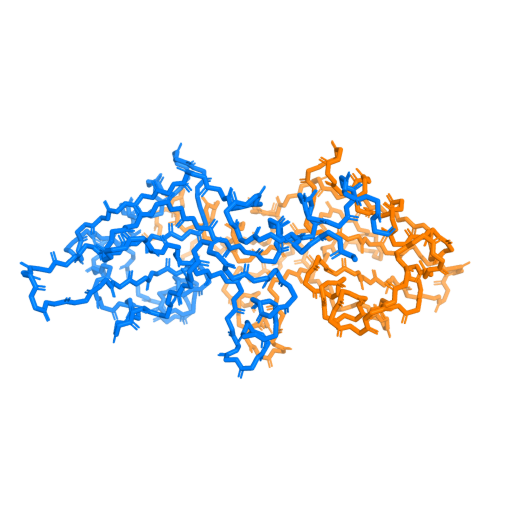4 -11.281 1 95.94 100 PHE A N 1
ATOM 796 C CA . PHE A 1 100 ? -9.758 4.922 -10.727 1 95.94 100 PHE A CA 1
ATOM 797 C C . PHE A 1 100 ? -8.391 5.227 -10.125 1 95.94 100 PHE A C 1
ATOM 799 O O . PHE A 1 100 ? -8.164 6.324 -9.617 1 95.94 100 PHE A O 1
ATOM 806 N N . GLY A 1 101 ? -7.535 4.25 -10.117 1 94.75 101 GLY A N 1
ATOM 807 C CA . GLY A 1 101 ? -6.176 4.457 -9.656 1 94.75 101 GLY A CA 1
ATOM 808 C C . GLY A 1 101 ? -6.07 4.57 -8.141 1 94.75 101 GLY A C 1
ATOM 809 O O . GLY A 1 101 ? -5.309 5.387 -7.629 1 94.75 101 GLY A O 1
ATOM 810 N N . ILE A 1 102 ? -6.93 3.852 -7.461 1 95.94 102 ILE A N 1
ATOM 811 C CA . ILE A 1 102 ? -6.859 3.865 -6.004 1 95.94 102 ILE A CA 1
ATOM 812 C C . ILE A 1 102 ? -6.504 2.471 -5.492 1 95.94 102 ILE A C 1
ATOM 814 O O . ILE A 1 102 ? -6.605 1.487 -6.227 1 95.94 102 ILE A O 1
ATOM 818 N N . SER A 1 103 ? -6.051 2.354 -4.238 1 96.06 103 SER A N 1
ATOM 819 C CA . SER A 1 103 ? -5.559 1.087 -3.705 1 96.06 103 SER A CA 1
ATOM 820 C C . SER A 1 103 ? -6.332 0.674 -2.459 1 96.06 103 SER A C 1
ATOM 822 O O . SER A 1 103 ? -6.145 -0.429 -1.94 1 96.06 103 SER A O 1
ATOM 824 N N . ARG A 1 104 ? -7.145 1.563 -1.939 1 97.31 104 ARG A N 1
ATOM 825 C CA . ARG A 1 104 ? -7.957 1.301 -0.758 1 97.31 104 ARG A CA 1
ATOM 826 C C . ARG A 1 104 ? -9.18 2.217 -0.718 1 97.31 104 ARG A C 1
ATOM 828 O O . ARG A 1 104 ? -9.18 3.277 -1.347 1 97.31 104 ARG A O 1
ATOM 835 N N . ALA A 1 105 ? -10.156 1.78 -0.049 1 98.5 105 ALA A N 1
ATOM 836 C CA . ALA A 1 105 ? -11.391 2.551 0.072 1 98.5 105 ALA A CA 1
ATOM 837 C C . ALA A 1 105 ? -12.133 2.199 1.358 1 98.5 105 ALA A C 1
ATOM 839 O O . ALA A 1 105 ? -12.102 1.051 1.808 1 98.5 105 ALA A O 1
ATOM 840 N N . PRO A 1 106 ? -12.742 3.189 1.991 1 98.81 106 PRO A N 1
ATOM 841 C CA . PRO A 1 106 ? -13.672 2.83 3.061 1 98.81 106 PRO A CA 1
ATOM 842 C C . PRO A 1 106 ? -14.875 2.027 2.553 1 98.81 106 PRO A C 1
ATOM 844 O O . PRO A 1 106 ? -15.258 2.16 1.389 1 98.81 106 PRO A O 1
ATOM 847 N N . VAL A 1 107 ? -15.352 1.203 3.375 1 98.88 107 VAL A N 1
ATOM 848 C CA . VAL A 1 107 ? -16.562 0.432 3.123 1 98.88 107 VAL A CA 1
ATOM 849 C C . VAL A 1 107 ? -17.734 1.046 3.889 1 98.88 107 VAL A C 1
ATOM 851 O O . VAL A 1 107 ? -17.672 1.208 5.109 1 98.88 107 VAL A O 1
ATOM 854 N N . LEU A 1 108 ? -18.781 1.413 3.148 1 98.31 108 LEU A N 1
ATOM 855 C CA . LEU A 1 108 ? -19.922 2.072 3.785 1 98.31 108 LEU A CA 1
ATOM 856 C C . LEU A 1 108 ? -21.172 1.191 3.729 1 98.31 108 LEU A C 1
ATOM 858 O O . LEU A 1 108 ? -21.453 0.574 2.699 1 98.31 108 LEU A O 1
ATOM 862 N N . ARG A 1 109 ? -21.828 1.038 4.809 1 97.75 109 ARG A N 1
ATOM 863 C CA . ARG A 1 109 ? -23.172 0.464 4.914 1 97.75 109 ARG A CA 1
ATOM 864 C C . ARG A 1 109 ? -24.172 1.5 5.414 1 97.75 109 ARG A C 1
ATOM 866 O O . ARG A 1 109 ? -24.031 2.016 6.523 1 97.75 109 ARG A O 1
ATOM 873 N N . HIS A 1 110 ? -25.156 1.891 4.59 1 95.19 110 HIS A N 1
ATOM 874 C CA . HIS A 1 110 ? -26.188 2.867 4.934 1 95.19 110 HIS A CA 1
ATOM 875 C C . HIS A 1 110 ? -25.562 4.191 5.367 1 95.19 110 HIS A C 1
ATOM 877 O O . HIS A 1 110 ? -25.953 4.75 6.398 1 95.19 110 HIS A O 1
ATOM 883 N N . GLY A 1 111 ? -24.5 4.57 4.68 1 94.38 111 GLY A N 1
ATOM 884 C CA . GLY A 1 111 ? -23.906 5.879 4.883 1 94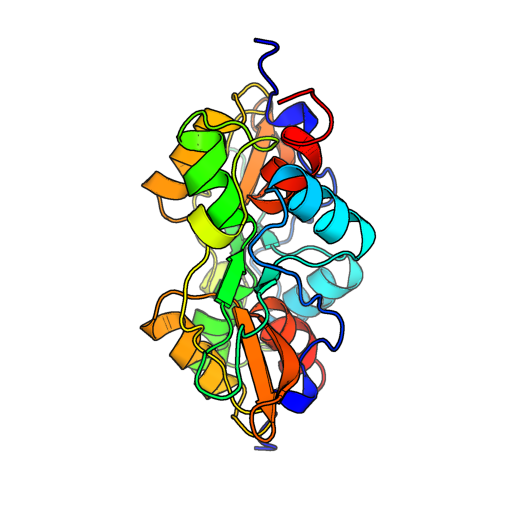.38 111 GLY A CA 1
ATOM 885 C C . GLY A 1 111 ? -22.906 5.91 6.027 1 94.38 111 GLY A C 1
ATOM 886 O O . GLY A 1 111 ? -22.312 6.953 6.309 1 94.38 111 GLY A O 1
ATOM 887 N N . GLU A 1 112 ? -22.656 4.715 6.605 1 96.62 112 GLU A N 1
ATOM 888 C CA . GLU A 1 112 ? -21.719 4.641 7.73 1 96.62 112 GLU A CA 1
ATOM 889 C C . GLU A 1 112 ? -20.516 3.766 7.391 1 96.62 112 GLU A C 1
ATOM 891 O O . GLU A 1 112 ? -20.656 2.723 6.75 1 96.62 112 GLU A O 1
ATOM 896 N N . ILE A 1 113 ? -19.406 4.223 7.871 1 98.12 113 ILE A N 1
ATOM 897 C CA . ILE A 1 113 ? -18.203 3.443 7.633 1 98.12 113 ILE A CA 1
ATOM 898 C C . ILE A 1 113 ? -18.219 2.174 8.484 1 98.12 113 ILE A C 1
ATOM 900 O O . ILE A 1 113 ? -18.422 2.24 9.695 1 98.12 113 ILE A O 1
ATOM 904 N N . VAL A 1 114 ? -18 1.049 7.859 1 98.44 114 VAL A N 1
ATOM 905 C CA . VAL A 1 114 ? -18.016 -0.206 8.602 1 98.44 114 VAL A CA 1
ATOM 906 C C . VAL A 1 114 ? -16.672 -0.912 8.461 1 98.44 114 VAL A C 1
ATOM 908 O O . VAL A 1 114 ? -16.438 -1.951 9.078 1 98.44 114 VAL A O 1
ATOM 911 N N . GLY A 1 115 ? -15.781 -0.421 7.633 1 98.62 115 GLY A N 1
ATOM 912 C CA . GLY A 1 115 ? -14.461 -1.002 7.422 1 98.62 115 GLY A CA 1
ATOM 913 C C . GLY A 1 115 ? -13.68 -0.313 6.324 1 98.62 115 GLY A C 1
ATOM 914 O O . GLY A 1 115 ? -14.078 0.742 5.828 1 98.62 115 GLY A O 1
ATOM 915 N N . VAL A 1 116 ? -12.531 -0.837 5.996 1 98.81 116 VAL A N 1
ATOM 916 C CA . VAL A 1 116 ? -11.695 -0.411 4.883 1 98.81 116 VAL A CA 1
ATOM 917 C C . VAL A 1 116 ? -11.219 -1.631 4.098 1 98.81 116 VAL A C 1
ATOM 919 O O . VAL A 1 116 ? -10.922 -2.676 4.68 1 98.81 116 VAL A O 1
ATOM 922 N N . VAL A 1 117 ? -11.188 -1.492 2.795 1 98.69 117 VAL A N 1
ATOM 923 C CA . VAL A 1 117 ? -10.711 -2.586 1.954 1 98.69 117 VAL A CA 1
ATOM 924 C C . VAL A 1 117 ? -9.57 -2.094 1.06 1 98.69 117 VAL A C 1
ATOM 926 O O . VAL A 1 117 ? -9.617 -0.973 0.545 1 98.69 117 VAL A O 1
ATOM 929 N N . SER A 1 118 ? -8.523 -2.852 0.938 1 98.38 118 SER A N 1
ATOM 930 C CA . SER A 1 118 ? -7.363 -2.574 0.094 1 98.38 118 SER A CA 1
ATOM 931 C C . SER A 1 118 ? -7.02 -3.773 -0.783 1 98.38 118 SER A C 1
ATOM 933 O O . SER A 1 118 ? -7.609 -4.848 -0.636 1 98.38 118 SER A O 1
ATOM 935 N N . TYR A 1 119 ? -6.062 -3.631 -1.707 1 97.88 119 TYR A N 1
ATOM 936 C CA . TYR A 1 119 ? -5.547 -4.766 -2.467 1 97.88 119 TYR A CA 1
ATOM 937 C C . TYR A 1 119 ? -5.004 -5.844 -1.535 1 97.88 119 TYR A C 1
ATOM 939 O O . TYR A 1 119 ? -5.18 -7.035 -1.79 1 97.88 119 TYR A O 1
ATOM 947 N N . ASN A 1 120 ? -4.375 -5.438 -0.473 1 97.06 120 ASN A N 1
ATOM 948 C CA . ASN A 1 120 ? -3.842 -6.398 0.49 1 97.06 120 ASN A CA 1
ATOM 949 C C . ASN A 1 120 ? -4.945 -7.273 1.077 1 97.06 120 ASN A C 1
ATOM 951 O O . ASN A 1 120 ? -4.805 -8.5 1.135 1 97.06 120 ASN A O 1
ATOM 955 N N . ASN A 1 121 ? -6 -6.668 1.503 1 97.25 121 ASN A N 1
ATOM 956 C CA . ASN A 1 121 ? -7.121 -7.426 2.053 1 97.25 121 ASN A CA 1
ATOM 957 C C . ASN A 1 121 ? -7.676 -8.422 1.037 1 97.25 121 ASN A C 1
ATOM 959 O O . ASN A 1 121 ? -7.93 -9.578 1.373 1 97.25 121 ASN A O 1
ATOM 963 N N . ILE A 1 122 ? -7.828 -7.891 -0.181 1 97.44 122 ILE A N 1
ATOM 964 C CA . ILE A 1 122 ? -8.43 -8.695 -1.242 1 97.44 122 I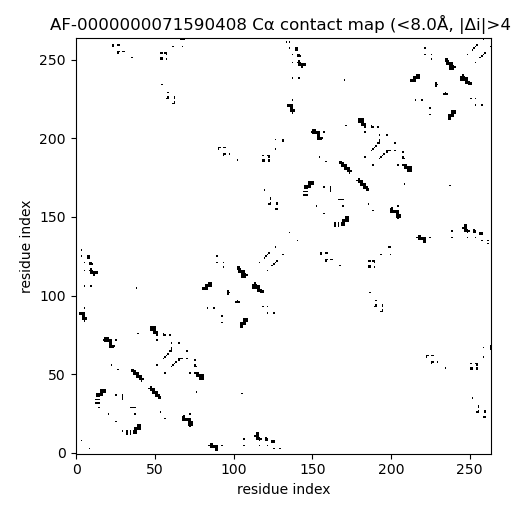LE A CA 1
ATOM 965 C C . ILE A 1 122 ? -7.57 -9.93 -1.505 1 97.44 122 ILE A C 1
ATOM 967 O O . ILE A 1 122 ? -8.078 -11.047 -1.545 1 97.44 122 ILE A O 1
ATOM 971 N N . VAL A 1 123 ? -6.289 -9.719 -1.588 1 97.38 123 VAL A N 1
ATOM 972 C CA . VAL A 1 123 ? -5.383 -10.797 -1.966 1 97.38 123 VAL A CA 1
ATOM 973 C C . VAL A 1 123 ? -5.168 -11.734 -0.778 1 97.38 123 VAL A C 1
ATOM 975 O O . VAL A 1 123 ? -5.375 -12.945 -0.888 1 97.38 123 VAL A O 1
ATOM 978 N N . LEU A 1 124 ? -4.887 -11.242 0.391 1 96.88 124 LEU A N 1
ATOM 979 C CA . LEU A 1 124 ? -4.465 -12.039 1.534 1 96.88 124 LEU A CA 1
ATOM 980 C C . LEU A 1 124 ? -5.656 -12.758 2.164 1 96.88 124 LEU A C 1
ATOM 982 O O . LEU A 1 124 ? -5.512 -13.859 2.693 1 96.88 124 LEU A O 1
ATOM 986 N N . ASN A 1 125 ? -6.754 -12.172 2.115 1 95.5 125 ASN A N 1
ATOM 987 C CA . ASN A 1 125 ? -7.914 -12.742 2.789 1 95.5 125 ASN A CA 1
ATOM 988 C C . ASN A 1 125 ? -8.891 -13.359 1.796 1 95.5 125 ASN A C 1
ATOM 990 O O . ASN A 1 125 ? -9.742 -14.164 2.178 1 95.5 125 ASN A O 1
ATOM 994 N N . GLY A 1 126 ? -8.828 -12.992 0.51 1 94.81 126 GLY A N 1
ATOM 995 C CA . GLY A 1 126 ? -9.859 -13.367 -0.441 1 94.81 126 GLY A CA 1
ATOM 996 C C . GLY A 1 126 ? -9.43 -14.469 -1.389 1 94.81 126 GLY A C 1
ATOM 997 O O . GLY A 1 126 ? -10.258 -15.234 -1.881 1 94.81 126 GLY A O 1
ATOM 998 N N . MET A 1 127 ? -8.18 -14.586 -1.688 1 92.88 127 MET A N 1
ATOM 999 C CA . MET A 1 127 ? -7.75 -15.461 -2.773 1 92.88 127 MET A CA 1
ATOM 1000 C C . MET A 1 127 ? -7.254 -16.797 -2.229 1 92.88 127 MET A C 1
ATOM 1002 O O . MET A 1 127 ? -7.215 -17.797 -2.953 1 92.88 127 MET A O 1
ATOM 1006 N N . THR A 1 128 ? -6.652 -16.922 -1.034 1 78.19 128 THR A N 1
ATOM 1007 C CA . THR A 1 128 ? -6.191 -18.234 -0.562 1 78.19 128 THR A CA 1
ATOM 1008 C C . THR A 1 128 ? -7.254 -18.891 0.315 1 78.19 128 THR A C 1
ATOM 1010 O O . THR A 1 128 ? -7.285 -20.109 0.439 1 78.19 128 THR A O 1
ATOM 1013 N N . GLY A 1 129 ? -7.918 -18.25 1.104 1 59.66 129 GLY A N 1
ATOM 1014 C CA . GLY A 1 129 ? -8.875 -18.922 1.968 1 59.66 129 GLY A CA 1
ATOM 1015 C C . GLY A 1 129 ? -9.953 -19.672 1.201 1 59.66 129 GLY A C 1
ATOM 1016 O O . GLY A 1 129 ? -10.492 -20.672 1.682 1 59.66 129 GLY A O 1
ATOM 1017 N N . PHE A 1 130 ? -10.508 -19.141 0.113 1 51.31 130 PHE A N 1
ATOM 1018 C CA . PHE A 1 130 ? -11.773 -19.656 -0.393 1 51.31 130 PHE A CA 1
ATOM 1019 C C . PHE A 1 130 ? -11.555 -20.547 -1.604 1 51.31 130 PHE A C 1
ATOM 1021 O O . PHE A 1 130 ? -12.508 -20.875 -2.322 1 51.31 130 PHE A O 1
ATOM 1028 N N . GLY A 1 131 ? -10.5 -21.281 -1.605 1 50.47 131 GLY A N 1
ATOM 1029 C CA . GLY A 1 131 ? -10.391 -22.25 -2.689 1 50.47 131 GLY A CA 1
ATOM 1030 C C . GLY A 1 131 ? -10.391 -21.594 -4.062 1 50.47 131 GLY A C 1
ATOM 1031 O O . GLY A 1 131 ? -11.273 -21.859 -4.879 1 50.47 131 GLY A O 1
ATOM 1032 N N . TYR A 1 132 ? -9.828 -20.562 -4.148 1 43.94 132 TYR A N 1
ATOM 1033 C CA . TYR A 1 132 ? -9.828 -20.078 -5.527 1 43.94 132 TYR A CA 1
ATOM 1034 C C . TYR A 1 132 ? -9.094 -21.062 -6.441 1 43.94 132 TYR A C 1
ATOM 1036 O O . TYR A 1 132 ? -8.07 -21.625 -6.055 1 43.94 132 TYR A O 1
ATOM 1044 N N . MET B 1 1 ? 19.594 20.641 7.711 1 43.78 1 MET B N 1
ATOM 1045 C CA . MET B 1 1 ? 18.375 19.844 7.773 1 43.78 1 MET B CA 1
ATOM 1046 C C . MET B 1 1 ? 18.688 18.359 7.688 1 43.78 1 MET B C 1
ATOM 1048 O O . MET B 1 1 ? 19.281 17.906 6.715 1 43.78 1 MET B O 1
ATOM 1052 N N . ASN B 1 2 ? 18.875 17.734 8.859 1 57.44 2 ASN B N 1
ATOM 1053 C CA . ASN B 1 2 ? 19.406 16.375 9 1 57.44 2 ASN B CA 1
ATOM 1054 C C . ASN B 1 2 ? 18.734 15.406 8.031 1 57.44 2 ASN B C 1
ATOM 1056 O O . ASN B 1 2 ? 17.516 15.438 7.859 1 57.44 2 ASN B O 1
ATOM 1060 N N . LYS B 1 3 ? 19.422 14.992 6.883 1 82.25 3 LYS B N 1
ATOM 1061 C CA . LYS B 1 3 ? 19.047 14.305 5.652 1 82.25 3 LYS B CA 1
ATOM 1062 C C . LYS B 1 3 ? 18.672 12.852 5.93 1 82.25 3 LYS B C 1
ATOM 1064 O O . LYS B 1 3 ? 19.531 12.016 6.207 1 82.25 3 LYS B O 1
ATOM 1069 N N . ILE B 1 4 ? 17.422 12.586 6.379 1 95.06 4 ILE B N 1
ATOM 1070 C CA . ILE B 1 4 ? 16.938 11.234 6.609 1 95.06 4 ILE B CA 1
ATOM 1071 C C . ILE B 1 4 ? 17.109 10.398 5.34 1 95.06 4 ILE B C 1
ATOM 1073 O O . ILE B 1 4 ? 16.703 10.828 4.254 1 95.06 4 ILE B O 1
ATOM 1077 N N . LYS B 1 5 ? 17.859 9.312 5.539 1 97.56 5 LYS B N 1
ATOM 1078 C CA . LYS B 1 5 ? 18.141 8.445 4.402 1 97.56 5 LYS B CA 1
ATOM 1079 C C . LYS B 1 5 ? 17.219 7.227 4.41 1 97.56 5 LYS B C 1
ATOM 1081 O O . LYS B 1 5 ? 16.594 6.918 5.43 1 97.56 5 LYS B O 1
ATOM 1086 N N . VAL B 1 6 ? 17.094 6.527 3.297 1 98.31 6 VAL B N 1
ATOM 1087 C CA . VAL B 1 6 ? 16.297 5.32 3.127 1 98.31 6 VAL B CA 1
ATOM 1088 C C . VAL B 1 6 ? 16.688 4.289 4.184 1 98.31 6 VAL B C 1
ATOM 1090 O O . VAL B 1 6 ? 15.812 3.65 4.785 1 98.31 6 VAL B O 1
ATOM 1093 N N . GLU B 1 7 ? 17.938 4.156 4.508 1 97.88 7 GLU B N 1
ATOM 1094 C CA . GLU B 1 7 ? 18.391 3.148 5.461 1 97.88 7 GLU B CA 1
ATOM 1095 C C . GLU B 1 7 ? 17.828 3.406 6.852 1 97.88 7 GLU B C 1
ATOM 1097 O O . GLU B 1 7 ? 17.719 2.486 7.668 1 97.88 7 GLU B O 1
ATOM 1102 N N . ASN B 1 8 ? 17.469 4.641 7.145 1 97.06 8 ASN B N 1
ATOM 1103 C CA . ASN B 1 8 ? 16.938 5 8.453 1 97.06 8 ASN B CA 1
ATOM 1104 C C . ASN B 1 8 ? 15.477 4.586 8.602 1 97.06 8 ASN B C 1
ATOM 1106 O O . ASN B 1 8 ? 14.953 4.52 9.719 1 97.06 8 ASN B O 1
ATOM 1110 N N . VAL B 1 9 ? 14.844 4.301 7.453 1 97.56 9 VAL B N 1
ATOM 1111 C CA . VAL B 1 9 ? 13.391 4.152 7.562 1 97.56 9 VAL B CA 1
ATOM 1112 C C . VAL B 1 9 ? 12.969 2.814 6.961 1 97.56 9 VAL B C 1
ATOM 1114 O O . VAL B 1 9 ? 11.844 2.352 7.191 1 97.56 9 VAL B O 1
ATOM 1117 N N . MET B 1 10 ? 13.781 2.156 6.191 1 98.25 10 MET B N 1
ATOM 1118 C CA . MET B 1 10 ? 13.422 0.947 5.461 1 98.25 10 MET B CA 1
ATOM 1119 C C . MET B 1 10 ? 13.109 -0.198 6.422 1 98.25 10 MET B C 1
ATOM 1121 O O . MET B 1 10 ? 13.492 -0.154 7.59 1 98.25 10 MET B O 1
ATOM 1125 N N . SER B 1 11 ? 12.312 -1.111 5.93 1 98.06 11 SER B N 1
ATOM 1126 C CA . SER B 1 11 ? 12.102 -2.363 6.648 1 98.06 11 SER B CA 1
ATOM 1127 C C . SER B 1 11 ? 13.18 -3.387 6.297 1 98.06 11 SER B C 1
ATOM 1129 O O . SER B 1 11 ? 13.594 -3.492 5.141 1 98.06 11 SER B O 1
ATOM 1131 N N . ASN B 1 12 ? 13.516 -4.156 7.273 1 96.75 12 ASN B N 1
ATOM 1132 C CA . ASN B 1 12 ? 14.438 -5.258 7.02 1 96.75 12 ASN B CA 1
ATOM 1133 C C . ASN B 1 12 ? 13.695 -6.582 6.855 1 96.75 12 ASN B C 1
ATOM 1135 O O . ASN B 1 12 ? 14.328 -7.641 6.773 1 96.75 12 ASN B O 1
ATOM 1139 N N . THR B 1 13 ? 12.375 -6.484 6.852 1 97.31 13 THR B N 1
ATOM 1140 C CA . THR B 1 13 ? 11.57 -7.68 6.617 1 97.31 13 THR B CA 1
ATOM 1141 C C . THR B 1 13 ? 11.18 -7.789 5.148 1 97.31 13 THR B C 1
ATOM 1143 O O . THR B 1 13 ? 10.539 -6.883 4.605 1 97.31 13 THR B O 1
ATOM 1146 N N . TYR B 1 14 ? 11.648 -8.711 4.516 1 97.81 14 TYR B N 1
ATOM 1147 C CA . TYR B 1 14 ? 11.352 -9.031 3.123 1 97.81 14 TYR B CA 1
ATOM 1148 C C . TYR B 1 14 ? 11.586 -10.508 2.836 1 97.81 14 TYR B C 1
ATOM 1150 O O . TYR B 1 14 ? 12.195 -11.211 3.645 1 97.81 14 TYR B O 1
ATOM 1158 N N . VAL B 1 15 ? 11.07 -10.969 1.693 1 98.38 15 VAL B N 1
ATOM 1159 C CA . VAL B 1 15 ? 11.305 -12.359 1.296 1 98.38 15 VAL B CA 1
ATOM 1160 C C . VAL B 1 15 ? 11.797 -12.398 -0.148 1 98.38 15 VAL B C 1
ATOM 1162 O O . VAL B 1 15 ? 11.352 -11.617 -0.99 1 98.38 15 VAL B O 1
ATOM 1165 N N . ILE B 1 16 ? 12.758 -13.211 -0.393 1 98.38 16 ILE B N 1
ATOM 1166 C CA . ILE B 1 16 ? 13.242 -13.508 -1.736 1 98.38 16 ILE B CA 1
ATOM 1167 C C . ILE B 1 16 ? 12.797 -14.914 -2.148 1 98.38 16 ILE B C 1
ATOM 1169 O O . ILE B 1 16 ? 13.039 -15.883 -1.432 1 98.38 16 ILE B O 1
ATOM 1173 N N . VAL B 1 17 ? 12.148 -14.977 -3.26 1 98.62 17 VAL B N 1
ATOM 1174 C CA . VAL B 1 17 ? 11.555 -16.25 -3.643 1 98.62 17 VAL B CA 1
ATOM 1175 C C . VAL B 1 17 ? 12.008 -16.641 -5.047 1 98.62 17 VAL B C 1
ATOM 1177 O O . VAL B 1 17 ? 12.602 -15.82 -5.758 1 98.62 17 VAL B O 1
ATOM 1180 N N . ASP B 1 18 ? 11.742 -17.906 -5.402 1 98.12 18 ASP B N 1
ATOM 1181 C CA . ASP B 1 18 ? 11.961 -18.406 -6.754 1 98.12 18 ASP B CA 1
ATOM 1182 C C . ASP B 1 18 ? 10.758 -18.125 -7.652 1 98.12 18 ASP B C 1
ATOM 1184 O O . ASP B 1 18 ? 9.609 -18.266 -7.227 1 98.12 18 ASP B O 1
ATOM 1188 N N . GLY B 1 19 ? 11.047 -17.688 -8.93 1 97.81 19 GLY B N 1
ATOM 1189 C CA . GLY B 1 19 ? 9.992 -17.359 -9.867 1 97.81 19 GLY B CA 1
ATOM 1190 C C . GLY B 1 19 ? 9.094 -18.531 -10.195 1 97.81 19 GLY B C 1
ATOM 1191 O O . GLY B 1 19 ? 7.996 -18.359 -10.727 1 97.81 19 GLY B O 1
ATOM 1192 N N . LEU B 1 20 ? 9.508 -19.734 -9.828 1 98.19 20 LEU B N 1
ATOM 1193 C CA . LEU B 1 20 ? 8.734 -20.922 -10.141 1 98.19 20 LEU B CA 1
ATOM 1194 C C . LEU B 1 20 ? 7.645 -21.156 -9.102 1 98.19 20 LEU B C 1
ATOM 1196 O O . LEU B 1 20 ? 6.734 -21.953 -9.32 1 98.19 20 LEU B O 1
ATOM 1200 N N . MET B 1 21 ? 7.75 -20.5 -8.023 1 97.69 21 MET B N 1
ATOM 1201 C CA . MET B 1 21 ? 6.719 -20.562 -6.992 1 97.69 21 MET B CA 1
ATOM 1202 C C . MET B 1 21 ? 5.363 -20.141 -7.555 1 97.69 21 M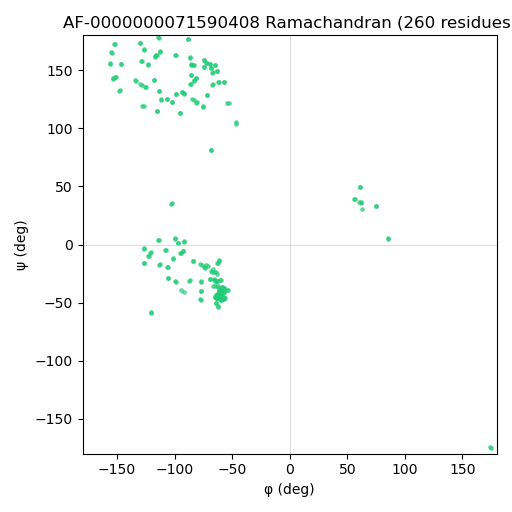ET B C 1
ATOM 1204 O O . MET B 1 21 ? 5.277 -19.219 -8.367 1 97.69 21 MET B O 1
ATOM 1208 N N . THR B 1 22 ? 4.277 -20.844 -7.148 1 97.81 22 THR B N 1
ATOM 1209 C CA . THR B 1 22 ? 2.949 -20.453 -7.613 1 97.81 22 THR B CA 1
ATOM 1210 C C . THR B 1 22 ? 2.48 -19.188 -6.898 1 97.81 22 THR B C 1
ATOM 1212 O O . THR B 1 22 ? 2.969 -18.859 -5.816 1 97.81 22 THR B O 1
ATOM 1215 N N . VAL B 1 23 ? 1.564 -18.516 -7.488 1 98.25 23 VAL B N 1
ATOM 1216 C CA . VAL B 1 23 ? 0.969 -17.328 -6.887 1 98.25 23 VAL B CA 1
ATOM 1217 C C . VAL B 1 23 ? 0.311 -17.688 -5.559 1 98.25 23 VAL B C 1
ATOM 1219 O O . VAL B 1 23 ? 0.441 -16.969 -4.57 1 98.25 23 VAL B O 1
ATOM 1222 N N . ALA B 1 24 ? -0.335 -18.844 -5.484 1 97.81 24 ALA B N 1
ATOM 1223 C CA . ALA B 1 24 ? -0.974 -19.297 -4.246 1 97.81 24 ALA B CA 1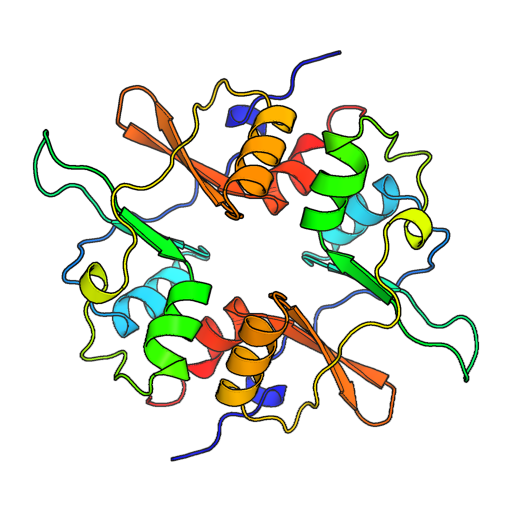
ATOM 1224 C C . ALA B 1 24 ? 0.049 -19.453 -3.125 1 97.81 24 ALA B C 1
ATOM 1226 O O . ALA B 1 24 ? -0.177 -18.984 -2.004 1 97.81 24 ALA B O 1
ATOM 1227 N N . GLU B 1 25 ? 1.128 -20.078 -3.451 1 97.69 25 GLU B N 1
ATOM 1228 C CA . GLU B 1 25 ? 2.203 -20.234 -2.473 1 97.69 25 GLU B CA 1
ATOM 1229 C C . GLU B 1 25 ? 2.756 -18.859 -2.059 1 97.69 25 GLU B C 1
ATOM 1231 O O . GLU B 1 25 ? 3.07 -18.656 -0.887 1 97.69 25 GLU B O 1
ATOM 1236 N N . GLY B 1 26 ? 2.916 -17.984 -3.068 1 98 26 GLY B N 1
ATOM 1237 C CA . GLY B 1 26 ? 3.393 -16.641 -2.797 1 98 26 GLY B CA 1
ATOM 1238 C C . GLY B 1 26 ? 2.496 -15.867 -1.843 1 98 26 GLY B C 1
ATOM 1239 O O . GLY B 1 26 ? 2.984 -15.195 -0.934 1 98 26 GLY B O 1
ATOM 1240 N N . ILE B 1 27 ? 1.197 -15.977 -1.968 1 98 27 ILE B N 1
ATOM 1241 C CA . ILE B 1 27 ? 0.238 -15.289 -1.109 1 98 27 ILE B CA 1
ATOM 1242 C C . ILE B 1 27 ? 0.363 -15.812 0.322 1 98 27 ILE B C 1
ATOM 1244 O O . ILE B 1 27 ? 0.389 -15.023 1.272 1 98 27 ILE B O 1
ATOM 1248 N N . LEU B 1 28 ? 0.452 -17.109 0.458 1 97.38 28 LEU B N 1
ATOM 1249 C CA . LEU B 1 28 ? 0.577 -17.719 1.777 1 97.38 28 LEU B CA 1
ATOM 1250 C C . LEU B 1 28 ? 1.855 -17.266 2.469 1 97.38 28 LEU B C 1
ATOM 1252 O O . LEU B 1 28 ? 1.844 -16.953 3.666 1 97.38 28 LEU B O 1
ATOM 1256 N N . LEU B 1 29 ? 2.896 -17.234 1.733 1 97.75 29 LEU B N 1
ATOM 1257 C CA . LEU B 1 29 ? 4.172 -16.781 2.281 1 97.75 29 LEU B CA 1
ATOM 1258 C C . LEU B 1 29 ? 4.098 -15.32 2.711 1 97.75 29 LEU B C 1
ATOM 1260 O O . LEU B 1 29 ? 4.586 -14.953 3.781 1 97.75 29 LEU B O 1
ATOM 1264 N N . ALA B 1 30 ? 3.521 -14.461 1.835 1 97.88 30 ALA B N 1
ATOM 1265 C CA . ALA B 1 30 ? 3.367 -13.047 2.16 1 97.88 30 ALA B CA 1
ATOM 1266 C C . ALA B 1 30 ? 2.572 -12.859 3.451 1 97.88 30 ALA B C 1
ATOM 1268 O O . ALA B 1 30 ? 2.916 -12.023 4.285 1 97.88 30 ALA B O 1
ATOM 1269 N N . LYS B 1 31 ? 1.563 -13.625 3.604 1 96.38 31 LYS B N 1
ATOM 1270 C CA . LYS B 1 31 ? 0.743 -13.594 4.812 1 96.38 31 LYS B CA 1
ATOM 1271 C C . LYS B 1 31 ? 1.549 -14.016 6.035 1 96.38 31 LYS B C 1
ATOM 1273 O O . LYS B 1 31 ? 1.542 -13.32 7.059 1 96.38 31 LYS B O 1
ATOM 1278 N N . GLN B 1 32 ? 2.217 -15.133 5.93 1 96.69 32 GLN B N 1
ATOM 1279 C CA . GLN B 1 32 ? 2.994 -15.695 7.027 1 96.69 32 GLN B CA 1
ATOM 1280 C C . GLN B 1 32 ? 4.102 -14.742 7.469 1 96.69 32 GLN B C 1
ATOM 1282 O O . GLN B 1 32 ? 4.344 -14.578 8.664 1 96.69 32 GLN B O 1
ATOM 1287 N N . LYS B 1 33 ? 4.746 -14.109 6.516 1 97.62 33 LYS B N 1
ATOM 1288 C CA . LYS B 1 33 ? 5.918 -13.281 6.797 1 97.62 33 LYS B CA 1
ATOM 1289 C C . LYS B 1 33 ? 5.527 -11.82 6.973 1 97.62 33 LYS B C 1
ATOM 1291 O O . LYS B 1 33 ? 6.371 -10.984 7.301 1 97.62 33 LYS B O 1
ATOM 1296 N N . GLN B 1 34 ? 4.258 -11.523 6.691 1 96.31 34 GLN B N 1
ATOM 1297 C CA . GLN B 1 34 ? 3.701 -10.188 6.852 1 96.31 34 GLN B CA 1
ATOM 1298 C C . GLN B 1 34 ? 4.426 -9.18 5.961 1 96.31 34 GLN B C 1
ATOM 1300 O O . GLN B 1 34 ? 4.859 -8.125 6.43 1 96.31 34 GLN B O 1
ATOM 1305 N N . VAL B 1 35 ? 4.551 -9.547 4.734 1 97.44 35 VAL B N 1
ATOM 1306 C CA . VAL B 1 35 ? 5.133 -8.656 3.738 1 97.44 35 VAL B CA 1
ATOM 1307 C C . VAL B 1 35 ? 4.094 -8.32 2.67 1 97.44 35 VAL B C 1
ATOM 1309 O O . VAL B 1 35 ? 3.096 -9.031 2.523 1 97.44 35 VAL B O 1
ATOM 1312 N N . LYS B 1 36 ? 4.34 -7.227 1.896 1 96.75 36 LYS B N 1
ATOM 1313 C CA . LYS B 1 36 ? 3.383 -6.75 0.905 1 96.75 36 LYS B CA 1
ATOM 1314 C C . LYS B 1 36 ? 3.936 -6.895 -0.509 1 96.75 36 LYS B C 1
ATOM 1316 O O . LYS B 1 36 ? 3.346 -6.391 -1.467 1 96.75 36 LYS B O 1
ATOM 1321 N N . GLU B 1 37 ? 5.105 -7.473 -0.582 1 97.94 37 GLU B N 1
ATOM 1322 C CA . GLU B 1 37 ? 5.723 -7.77 -1.871 1 97.94 37 GLU B CA 1
ATOM 1323 C C . GLU B 1 37 ? 6.547 -9.047 -1.807 1 97.94 37 GLU B C 1
ATOM 1325 O O . GLU B 1 37 ? 6.949 -9.477 -0.725 1 97.94 37 GLU B O 1
ATOM 1330 N N . LEU B 1 38 ? 6.727 -9.664 -2.922 1 98.69 38 LEU B N 1
ATOM 1331 C CA . LEU B 1 38 ? 7.66 -10.766 -3.109 1 98.69 38 LEU B CA 1
ATOM 1332 C C . LEU B 1 38 ? 8.812 -10.352 -4.02 1 98.69 38 LEU B C 1
ATOM 1334 O O . LEU B 1 38 ? 8.594 -9.859 -5.129 1 98.69 38 LEU B O 1
ATOM 1338 N N . ILE B 1 39 ? 10.047 -10.492 -3.541 1 98.81 39 ILE B N 1
ATOM 1339 C CA . ILE B 1 39 ? 11.219 -10.242 -4.371 1 98.81 39 ILE B CA 1
ATOM 1340 C C . ILE B 1 39 ? 11.688 -11.555 -5.008 1 98.81 39 ILE B C 1
ATOM 1342 O O . ILE B 1 39 ? 11.805 -12.578 -4.328 1 98.81 39 ILE B O 1
ATOM 1346 N N . ILE B 1 40 ? 11.914 -11.516 -6.301 1 98.81 40 ILE B N 1
ATOM 1347 C CA . ILE B 1 40 ? 12.297 -12.727 -7.02 1 98.81 40 ILE B CA 1
ATOM 1348 C C . ILE B 1 40 ? 13.812 -12.75 -7.223 1 98.81 40 ILE B C 1
ATOM 1350 O O . ILE B 1 40 ? 14.391 -11.773 -7.707 1 98.81 40 ILE B O 1
ATOM 1354 N N . LYS B 1 41 ? 14.367 -13.789 -6.891 1 98.06 41 LYS B N 1
ATOM 1355 C CA . LYS B 1 41 ? 15.82 -13.922 -6.906 1 98.06 41 LYS B CA 1
ATOM 1356 C C . LYS B 1 41 ? 16.359 -13.938 -8.336 1 98.06 41 LYS B C 1
ATOM 1358 O O . LYS B 1 41 ? 15.656 -14.367 -9.258 1 98.06 41 LYS B O 1
ATOM 1363 N N . LYS B 1 42 ? 17.578 -13.562 -8.445 1 96.81 42 LYS B N 1
ATOM 1364 C CA . LYS B 1 42 ? 18.312 -13.688 -9.703 1 96.81 42 LYS B CA 1
ATOM 1365 C C . LYS B 1 42 ? 18.547 -15.148 -10.055 1 96.81 42 LYS B C 1
ATOM 1367 O O . LYS B 1 42 ? 18.75 -15.984 -9.172 1 96.81 42 LYS B O 1
ATOM 1372 N N . ARG B 1 43 ? 18.562 -15.359 -11.344 1 95.56 43 ARG B N 1
ATOM 1373 C CA . ARG B 1 43 ? 18.844 -16.719 -11.766 1 95.56 43 ARG B CA 1
ATOM 1374 C C . ARG B 1 43 ? 20.344 -16.969 -11.891 1 95.56 43 ARG B C 1
ATOM 1376 O O . ARG B 1 43 ? 20.797 -18.125 -11.852 1 95.56 43 ARG B O 1
ATOM 1383 N N . HIS B 1 44 ? 21.109 -15.992 -12.219 1 94.31 44 HIS B N 1
ATOM 1384 C CA . HIS B 1 44 ? 22.562 -15.992 -12.289 1 94.31 44 HIS B CA 1
ATOM 1385 C C . HIS B 1 44 ? 23.125 -14.594 -12.047 1 94.31 44 HIS B C 1
ATOM 1387 O O . HIS B 1 44 ? 22.375 -13.625 -11.93 1 94.31 44 HIS B O 1
ATOM 1393 N N . ASP B 1 45 ? 24.391 -14.461 -11.938 1 91.75 45 ASP B N 1
ATOM 1394 C CA . ASP B 1 45 ? 25.047 -13.234 -11.484 1 91.75 45 ASP B CA 1
ATOM 1395 C C . ASP B 1 45 ? 24.719 -12.07 -12.414 1 91.75 45 ASP B C 1
ATOM 1397 O O . ASP B 1 45 ? 24.641 -10.922 -11.977 1 91.75 45 ASP B O 1
ATOM 1401 N N . ASP B 1 46 ? 24.484 -12.281 -13.719 1 94 46 ASP B N 1
ATOM 1402 C CA . ASP B 1 46 ? 24.234 -11.219 -14.695 1 94 46 ASP B CA 1
ATOM 1403 C C . ASP B 1 46 ? 22.75 -10.938 -14.82 1 94 46 ASP B C 1
ATOM 1405 O O . ASP B 1 46 ? 22.328 -10.102 -15.641 1 94 46 ASP B O 1
ATOM 1409 N N . ASP B 1 47 ? 22.016 -11.617 -14.039 1 96.44 47 ASP B N 1
ATOM 1410 C CA . ASP B 1 47 ? 20.578 -11.438 -14.047 1 96.44 47 ASP B CA 1
ATOM 1411 C C . ASP B 1 47 ? 20.156 -10.328 -13.086 1 96.44 47 ASP B C 1
ATOM 1413 O O . ASP B 1 47 ? 21 -9.727 -12.414 1 96.44 47 ASP B O 1
ATOM 1417 N N . GLU B 1 48 ? 18.875 -10 -13.023 1 97.44 48 GLU B N 1
ATOM 1418 C CA . GLU B 1 48 ? 18.312 -8.961 -12.172 1 97.44 48 GLU B CA 1
ATOM 1419 C C . GLU B 1 48 ? 17.219 -9.516 -11.258 1 97.44 48 GLU B C 1
ATOM 1421 O O . GLU B 1 48 ? 16.609 -10.539 -11.57 1 97.44 48 GLU B O 1
ATOM 1426 N N . TYR B 1 49 ? 17.016 -8.867 -10.148 1 98.44 49 TYR B N 1
ATOM 1427 C CA . TYR B 1 49 ? 15.891 -9.195 -9.281 1 98.44 49 TYR B CA 1
ATOM 1428 C C . TYR B 1 49 ? 14.57 -8.828 -9.945 1 98.44 49 TYR B C 1
ATOM 1430 O O . TYR B 1 49 ? 14.523 -7.953 -10.812 1 98.44 49 TYR B O 1
ATOM 1438 N N . GLY B 1 50 ? 13.539 -9.531 -9.602 1 98.56 50 GLY B N 1
ATOM 1439 C CA . GLY B 1 50 ? 12.18 -9.156 -9.938 1 98.56 50 GLY B CA 1
ATOM 1440 C C . GLY B 1 50 ? 11.344 -8.812 -8.719 1 98.56 50 GLY B C 1
ATOM 1441 O O . GLY B 1 50 ? 11.82 -8.891 -7.582 1 98.56 50 GLY B O 1
ATOM 1442 N N . ILE B 1 51 ? 10.109 -8.43 -8.992 1 98.75 51 ILE B N 1
ATOM 1443 C CA . ILE B 1 51 ? 9.234 -8.102 -7.871 1 98.75 51 ILE B CA 1
ATOM 1444 C C . ILE B 1 51 ? 7.781 -8.375 -8.258 1 98.75 51 ILE B C 1
ATOM 1446 O O . ILE B 1 51 ? 7.398 -8.211 -9.414 1 98.75 51 ILE B O 1
ATOM 1450 N N . VAL B 1 52 ? 7.008 -8.82 -7.332 1 98.69 52 VAL B N 1
ATOM 1451 C CA . VAL B 1 52 ? 5.551 -8.906 -7.414 1 98.69 52 VAL B CA 1
ATOM 1452 C C . VAL B 1 52 ? 4.926 -8.234 -6.195 1 98.69 52 VAL B C 1
ATOM 1454 O O . VAL B 1 52 ? 5.227 -8.594 -5.055 1 98.69 52 VAL B O 1
ATOM 1457 N N . LEU B 1 53 ? 4.117 -7.195 -6.43 1 98.19 53 LEU B N 1
ATOM 1458 C CA . LEU B 1 53 ? 3.309 -6.621 -5.359 1 98.19 53 LEU B CA 1
ATOM 1459 C C . LEU B 1 53 ? 1.979 -7.359 -5.234 1 98.19 53 LEU B C 1
ATOM 1461 O O . LEU B 1 53 ? 1.547 -8.039 -6.168 1 98.19 53 LEU B O 1
ATOM 1465 N N . LEU B 1 54 ? 1.364 -7.184 -4.086 1 97.19 54 LEU B N 1
ATOM 1466 C CA . LEU B 1 54 ? 0.058 -7.809 -3.91 1 97.19 54 LEU B CA 1
ATOM 1467 C C . LEU B 1 54 ? -0.958 -7.23 -4.887 1 97.19 54 LEU B C 1
ATOM 1469 O O . LEU B 1 54 ? -1.841 -7.945 -5.367 1 97.19 54 LEU B O 1
ATOM 1473 N N . ASN B 1 55 ? -0.846 -6.016 -5.238 1 96.94 55 ASN B N 1
ATOM 1474 C CA . ASN B 1 55 ? -1.771 -5.469 -6.223 1 96.94 55 ASN B CA 1
ATOM 1475 C C . ASN B 1 55 ? -1.538 -6.066 -7.605 1 96.94 55 ASN B C 1
ATOM 1477 O O . ASN B 1 55 ? -2.469 -6.168 -8.406 1 96.94 55 ASN B O 1
ATOM 1481 N N . ASP B 1 56 ? -0.302 -6.465 -7.934 1 97.81 56 ASP B N 1
ATOM 1482 C CA . ASP B 1 56 ? -0.064 -7.195 -9.172 1 97.81 56 ASP B CA 1
ATOM 1483 C C . ASP B 1 56 ? -0.883 -8.484 -9.219 1 97.81 56 ASP B C 1
ATOM 1485 O O . ASP B 1 56 ? -1.403 -8.852 -10.273 1 97.81 56 ASP B O 1
ATOM 1489 N N . ILE B 1 57 ? -0.926 -9.164 -8.086 1 98.19 57 ILE B N 1
ATOM 1490 C CA . ILE B 1 57 ? -1.675 -10.414 -7.992 1 98.19 57 ILE B CA 1
ATOM 1491 C C . ILE B 1 57 ? -3.156 -10.148 -8.242 1 98.19 57 ILE B C 1
ATOM 1493 O O . ILE B 1 57 ? -3.805 -10.875 -9 1 98.19 57 ILE B O 1
ATOM 1497 N N . ALA B 1 58 ? -3.676 -9.125 -7.652 1 98 58 ALA B N 1
ATOM 1498 C CA . ALA B 1 58 ? -5.07 -8.766 -7.887 1 98 58 ALA B CA 1
ATOM 1499 C C . ALA B 1 58 ? -5.32 -8.453 -9.359 1 98 58 ALA B C 1
ATOM 1501 O O . ALA B 1 58 ? -6.293 -8.93 -9.945 1 98 58 ALA B O 1
ATOM 1502 N N . LYS B 1 59 ? -4.41 -7.73 -9.945 1 97.88 59 LYS B N 1
ATOM 1503 C CA . LYS B 1 59 ? -4.598 -7.219 -11.297 1 97.88 59 LYS B CA 1
ATOM 1504 C C . LYS B 1 59 ? -4.371 -8.32 -12.336 1 97.88 59 LYS B C 1
ATOM 1506 O O . LYS B 1 59 ? -5.113 -8.422 -13.312 1 97.88 59 LYS B O 1
ATOM 1511 N N . LYS B 1 60 ? -3.389 -9.117 -12.102 1 98.31 60 LYS B N 1
ATOM 1512 C CA . LYS B 1 60 ? -2.936 -10.016 -13.164 1 98.31 60 LYS B CA 1
ATOM 1513 C C . LYS B 1 60 ? -3.471 -11.43 -12.953 1 98.31 60 LYS B C 1
ATOM 1515 O O . LYS B 1 60 ? -3.395 -12.266 -13.852 1 98.31 60 LYS B O 1
ATOM 1520 N N . VAL B 1 61 ? -4.027 -11.711 -11.789 1 97.69 61 VAL B N 1
ATOM 1521 C CA . VAL B 1 61 ? -4.527 -13.055 -11.531 1 97.69 61 VAL B CA 1
ATOM 1522 C C . VAL B 1 61 ? -6.02 -13.008 -11.211 1 97.69 61 VAL B C 1
ATOM 1524 O O . VAL B 1 61 ? -6.84 -13.531 -11.977 1 97.69 61 VAL B O 1
ATOM 1527 N N . LEU B 1 62 ? -6.395 -12.273 -10.188 1 97 62 LEU B N 1
ATOM 1528 C CA . LEU B 1 62 ? -7.789 -12.227 -9.758 1 97 62 LEU B CA 1
ATOM 1529 C C . LEU B 1 62 ? -8.672 -11.648 -10.859 1 97 62 LEU B C 1
ATOM 1531 O O . LEU B 1 62 ? -9.633 -12.289 -11.289 1 97 62 LEU B O 1
ATOM 1535 N N . MET B 1 63 ? -8.312 -10.469 -11.352 1 96.88 63 MET B N 1
ATOM 1536 C CA . MET B 1 63 ? -9.148 -9.766 -12.32 1 96.88 63 MET B CA 1
ATOM 1537 C C . MET B 1 63 ? -9.188 -10.516 -13.648 1 96.88 63 MET B C 1
ATOM 1539 O O . MET B 1 63 ? -10.141 -10.375 -14.422 1 96.88 63 MET B O 1
ATOM 1543 N N . GLN B 1 64 ? -8.156 -11.328 -13.875 1 96.69 64 GLN B N 1
ATOM 1544 C CA . GLN B 1 64 ? -8.047 -12.031 -15.148 1 96.69 64 GLN B CA 1
ATOM 1545 C C . GLN B 1 64 ? -8.586 -13.453 -15.039 1 96.69 64 GLN B C 1
ATOM 1547 O O . GLN B 1 64 ? -8.492 -14.234 -15.992 1 96.69 64 GLN B O 1
ATOM 1552 N N . ASN B 1 65 ? -9.062 -13.859 -13.945 1 95.31 65 ASN B N 1
ATOM 1553 C CA . ASN B 1 65 ? -9.633 -15.172 -13.695 1 95.31 65 ASN B CA 1
ATOM 1554 C C . ASN B 1 65 ? -8.602 -16.281 -13.891 1 95.31 65 ASN B C 1
ATOM 1556 O O . ASN B 1 65 ? -8.922 -17.344 -14.422 1 95.31 65 ASN B O 1
ATOM 1560 N N . ARG B 1 66 ? -7.395 -15.984 -13.531 1 95.81 66 ARG B N 1
ATOM 1561 C CA . ARG B 1 66 ? -6.359 -17.016 -13.562 1 95.81 66 ARG B CA 1
ATOM 1562 C C . ARG B 1 66 ? -6.355 -17.812 -12.266 1 95.81 66 ARG B C 1
ATOM 1564 O O . ARG B 1 66 ? -6.785 -17.328 -11.219 1 95.81 66 ARG B O 1
ATOM 1571 N N . SER B 1 67 ? -5.883 -19 -12.398 1 95.19 67 SER B N 1
ATOM 1572 C CA . SER B 1 67 ? -5.727 -19.844 -11.211 1 95.19 67 SER B CA 1
ATOM 1573 C C . SER B 1 67 ? -4.453 -19.484 -10.453 1 95.19 67 SER B C 1
ATOM 1575 O O . SER B 1 67 ? -3.352 -19.594 -10.992 1 95.19 67 SER B O 1
ATOM 1577 N N . ALA B 1 68 ? -4.582 -19.125 -9.195 1 97 68 ALA B N 1
ATOM 1578 C CA . ALA B 1 68 ? -3.42 -18.812 -8.367 1 97 68 ALA B CA 1
ATOM 1579 C C . ALA B 1 68 ? -2.549 -20.062 -8.172 1 97 68 ALA B C 1
ATOM 1581 O O . ALA B 1 68 ? -1.33 -19.953 -8.016 1 97 68 ALA B O 1
ATOM 1582 N N . GLU B 1 69 ? -3.17 -21.234 -8.172 1 96.38 69 GLU B N 1
ATOM 1583 C CA . GLU B 1 69 ? -2.477 -22.484 -7.926 1 96.38 69 GLU B CA 1
ATOM 1584 C C . GLU B 1 69 ? -1.643 -22.906 -9.133 1 96.38 69 GLU B C 1
ATOM 1586 O O . GLU B 1 69 ? -0.68 -23.656 -9 1 96.38 69 GLU B O 1
ATOM 1591 N N . ARG B 1 70 ? -1.983 -22.344 -10.305 1 96.94 70 ARG B N 1
ATOM 1592 C CA . ARG B 1 70 ? -1.329 -22.797 -11.531 1 96.94 70 ARG B CA 1
ATOM 1593 C C . ARG B 1 70 ? -0.454 -21.703 -12.125 1 96.94 70 ARG B C 1
ATOM 1595 O O . ARG B 1 70 ? 0.339 -21.953 -13.031 1 96.94 70 ARG B O 1
ATOM 1602 N N . THR B 1 71 ? -0.655 -20.516 -11.719 1 97.56 71 THR B N 1
ATOM 1603 C CA . THR B 1 71 ? 0.147 -19.391 -12.188 1 97.56 71 THR B CA 1
ATOM 1604 C C . THR B 1 71 ? 1.432 -19.266 -11.375 1 97.56 71 THR B C 1
ATOM 1606 O O . THR B 1 71 ? 1.391 -19.219 -10.141 1 97.56 71 THR B O 1
ATOM 1609 N N . ASN B 1 72 ? 2.533 -19.266 -12.117 1 98.5 72 ASN B N 1
ATOM 1610 C CA . ASN B 1 72 ? 3.803 -19.047 -11.43 1 98.5 72 ASN B CA 1
ATOM 1611 C C . ASN B 1 72 ? 4.086 -17.562 -11.242 1 98.5 72 ASN B C 1
ATOM 1613 O O . ASN B 1 72 ? 3.625 -16.734 -12.023 1 98.5 72 ASN B O 1
ATOM 1617 N N . ILE B 1 73 ? 4.859 -17.219 -10.242 1 98.69 73 ILE B N 1
ATOM 1618 C CA . ILE B 1 73 ? 5.211 -15.852 -9.898 1 98.69 73 ILE B CA 1
ATOM 1619 C C . ILE B 1 73 ? 5.91 -15.188 -11.078 1 98.69 73 ILE B C 1
ATOM 1621 O O . ILE B 1 73 ? 5.68 -14.008 -11.352 1 98.69 73 ILE B O 1
ATOM 1625 N N . TYR B 1 74 ? 6.734 -15.867 -11.859 1 98.12 74 TYR B N 1
ATOM 1626 C CA . TYR B 1 74 ? 7.496 -15.273 -12.953 1 98.12 74 TYR B CA 1
ATOM 1627 C C . TYR B 1 74 ? 6.566 -14.773 -14.055 1 98.12 74 TYR B C 1
ATOM 1629 O O . TYR B 1 74 ? 6.961 -13.945 -14.875 1 98.12 74 TYR B O 1
ATOM 1637 N N 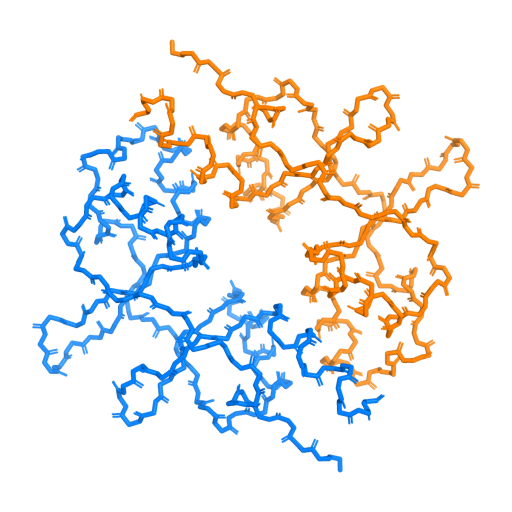. GLU B 1 75 ? 5.344 -15.336 -14.141 1 98.5 75 GLU B N 1
ATOM 1638 C CA . GLU B 1 75 ? 4.391 -14.945 -15.172 1 98.5 75 GLU B CA 1
ATOM 1639 C C . GLU B 1 75 ? 3.846 -13.547 -14.922 1 98.5 75 GLU B C 1
ATOM 1641 O O . GLU B 1 75 ? 3.309 -12.906 -15.836 1 98.5 75 GLU B O 1
ATOM 1646 N N . ILE B 1 76 ? 3.984 -13.047 -13.648 1 98.56 76 ILE B N 1
ATOM 1647 C CA . ILE B 1 76 ? 3.307 -11.789 -13.336 1 98.56 76 ILE B CA 1
ATOM 1648 C C . ILE B 1 76 ? 4.312 -10.789 -12.766 1 98.56 76 ILE B C 1
ATOM 1650 O O . ILE B 1 76 ? 3.959 -9.641 -12.484 1 98.56 76 ILE B O 1
ATOM 1654 N N . MET B 1 77 ? 5.551 -11.203 -12.594 1 98.31 77 MET B N 1
ATOM 1655 C CA . MET B 1 77 ? 6.543 -10.344 -11.953 1 98.31 77 MET B CA 1
ATOM 1656 C C . MET B 1 77 ? 7 -9.242 -12.898 1 98.31 77 MET B C 1
ATOM 1658 O O . MET B 1 77 ? 6.879 -9.367 -14.117 1 98.31 77 MET B O 1
ATOM 1662 N N . THR B 1 78 ? 7.406 -8.156 -12.336 1 97.94 78 THR B N 1
ATOM 1663 C CA . THR B 1 78 ? 8.156 -7.133 -13.047 1 97.94 78 THR B CA 1
ATOM 1664 C C . THR B 1 78 ? 9.664 -7.375 -12.914 1 97.94 78 THR B C 1
ATOM 1666 O O . THR B 1 78 ? 10.164 -7.609 -11.812 1 97.94 78 THR B O 1
ATOM 1669 N N . LYS B 1 79 ? 10.336 -7.367 -13.969 1 97.12 79 LYS B N 1
ATOM 1670 C CA . LYS B 1 79 ? 11.781 -7.559 -14.023 1 97.12 79 LYS B CA 1
ATOM 1671 C C . LYS B 1 79 ? 12.398 -6.766 -15.172 1 97.12 79 LYS B C 1
ATOM 1673 O O . LYS B 1 79 ? 11.906 -6.812 -16.297 1 97.12 79 LYS B O 1
ATOM 1678 N N . PRO B 1 80 ? 13.516 -6.004 -14.953 1 96.94 80 PRO B N 1
ATOM 1679 C CA . PRO B 1 80 ? 14.203 -5.812 -13.672 1 96.94 80 PRO B CA 1
ATOM 1680 C C . PRO B 1 80 ? 13.414 -4.926 -12.711 1 96.94 80 PRO B C 1
ATOM 1682 O O . PRO B 1 80 ? 12.547 -4.164 -13.133 1 96.94 80 PRO B O 1
ATOM 1685 N N . VAL B 1 81 ? 13.695 -5.094 -11.453 1 96.44 81 VAL B N 1
ATOM 1686 C CA . VAL B 1 81 ? 13.055 -4.254 -10.445 1 96.44 81 VAL B CA 1
ATOM 1687 C C . VAL B 1 81 ? 13.797 -2.93 -10.32 1 96.44 81 VAL B C 1
ATOM 1689 O O . VAL B 1 81 ? 15.023 -2.887 -10.438 1 96.44 81 VAL B O 1
ATOM 1692 N N . LEU B 1 82 ? 13.039 -1.831 -10.133 1 96.94 82 LEU B N 1
ATOM 1693 C CA . LEU B 1 82 ? 13.641 -0.566 -9.727 1 96.94 82 LEU B CA 1
ATOM 1694 C C . LEU B 1 82 ? 14.016 -0.589 -8.25 1 96.94 82 LEU B C 1
ATOM 1696 O O . LEU B 1 82 ? 13.172 -0.845 -7.395 1 96.94 82 LEU B O 1
ATOM 1700 N N . SER B 1 83 ? 15.211 -0.448 -7.926 1 98.12 83 SER B N 1
ATOM 1701 C CA . SER B 1 83 ? 15.711 -0.44 -6.555 1 98.12 83 SER B CA 1
ATOM 1702 C C . SER B 1 83 ? 16.234 0.936 -6.168 1 98.12 83 SER B C 1
ATOM 1704 O O . SER B 1 83 ? 16.406 1.81 -7.023 1 98.12 83 SER B O 1
ATOM 1706 N N . VAL B 1 84 ? 16.438 1.135 -4.91 1 98.69 84 VAL B N 1
ATOM 1707 C CA . VAL B 1 84 ? 16.969 2.408 -4.438 1 98.69 84 VAL B CA 1
ATOM 1708 C C . VAL B 1 84 ? 18.172 2.158 -3.533 1 98.69 84 VAL B C 1
ATOM 1710 O O . VAL B 1 84 ? 18.328 1.06 -2.996 1 98.69 84 VAL B O 1
ATOM 1713 N N . SER B 1 85 ? 19 3.137 -3.396 1 98.44 85 SER B N 1
ATOM 1714 C CA . SER B 1 85 ? 20.156 3.074 -2.508 1 98.44 85 SER B CA 1
ATOM 1715 C C . SER B 1 85 ? 19.75 3.361 -1.064 1 98.44 85 SER B C 1
ATOM 1717 O O . SER B 1 85 ? 18.922 4.242 -0.805 1 98.44 85 SER B O 1
ATOM 1719 N N . PRO B 1 86 ? 20.422 2.619 -0.083 1 98.5 86 PRO B N 1
ATOM 1720 C CA . PRO B 1 86 ? 20.141 2.943 1.319 1 98.5 86 PRO B CA 1
ATOM 1721 C C . PRO B 1 86 ? 20.562 4.367 1.685 1 98.5 86 PRO B C 1
ATOM 1723 O O . PRO B 1 86 ? 20.078 4.918 2.68 1 98.5 86 PRO B O 1
ATOM 1726 N N . ASP B 1 87 ? 21.391 5.012 0.844 1 98.06 87 ASP B N 1
ATOM 1727 C CA . ASP B 1 87 ? 21.922 6.332 1.146 1 98.06 87 ASP B CA 1
ATOM 1728 C C . ASP B 1 87 ? 21.047 7.434 0.563 1 98.06 87 ASP B C 1
ATOM 1730 O O . ASP B 1 87 ? 21.281 8.617 0.799 1 98.06 87 ASP B O 1
ATOM 1734 N N . MET B 1 88 ? 20.062 7.062 -0.178 1 97.75 88 MET B N 1
ATOM 1735 C CA . MET B 1 88 ? 19.188 8.039 -0.821 1 97.75 88 MET B CA 1
ATOM 1736 C C . MET B 1 88 ? 18.375 8.805 0.215 1 97.75 88 MET B C 1
ATOM 1738 O O . MET B 1 88 ? 17.875 8.211 1.183 1 97.75 88 MET B O 1
ATOM 1742 N N . ASN B 1 89 ? 18.25 10.125 0.017 1 97.56 89 ASN B N 1
ATOM 1743 C CA . ASN B 1 89 ? 17.328 10.922 0.82 1 97.56 89 ASN B CA 1
ATOM 1744 C C . ASN B 1 89 ? 15.891 10.477 0.625 1 97.56 89 ASN B C 1
ATOM 1746 O O . ASN B 1 89 ? 15.461 10.203 -0.499 1 97.56 89 ASN B O 1
ATOM 1750 N N . ILE B 1 90 ? 15.109 10.438 1.71 1 97.25 90 ILE B N 1
ATOM 1751 C CA . ILE B 1 90 ? 13.75 9.906 1.637 1 97.25 90 ILE B CA 1
ATOM 1752 C C . ILE B 1 90 ? 12.891 10.812 0.76 1 97.25 90 ILE B C 1
ATOM 1754 O O . ILE B 1 90 ? 11.938 10.352 0.13 1 97.25 90 ILE B O 1
ATOM 1758 N N . LYS B 1 91 ? 13.164 12.055 0.705 1 96.69 91 LYS B N 1
ATOM 1759 C CA . LYS B 1 91 ? 12.406 12.938 -0.176 1 96.69 91 LYS B CA 1
ATOM 1760 C C . LYS B 1 91 ? 12.602 12.562 -1.641 1 96.69 91 LYS B C 1
ATOM 1762 O O . LYS B 1 91 ? 11.648 12.523 -2.414 1 96.69 91 LYS B O 1
ATOM 1767 N N . TYR B 1 92 ? 13.812 12.328 -1.985 1 97.25 92 TYR B N 1
ATOM 1768 C CA . TYR B 1 92 ? 14.109 11.93 -3.355 1 97.25 92 TYR B CA 1
ATOM 1769 C C . TYR B 1 92 ? 13.523 10.562 -3.664 1 97.25 92 TYR B C 1
ATOM 1771 O O . TYR B 1 92 ? 13.086 10.305 -4.789 1 97.25 92 TYR B O 1
ATOM 1779 N N . CYS B 1 93 ? 13.539 9.703 -2.678 1 98.25 93 CYS B N 1
ATOM 1780 C CA . CYS B 1 93 ? 12.875 8.414 -2.848 1 98.25 93 CYS B CA 1
ATOM 1781 C C . CYS B 1 93 ? 11.391 8.594 -3.148 1 98.25 93 CYS B C 1
ATOM 1783 O O . CYS B 1 93 ? 10.867 7.977 -4.078 1 98.25 93 CYS B O 1
ATOM 1785 N N . ALA B 1 94 ? 10.742 9.438 -2.381 1 97.94 94 ALA B N 1
ATOM 1786 C CA . ALA B 1 94 ? 9.328 9.719 -2.623 1 97.94 94 ALA B CA 1
ATOM 1787 C C . ALA B 1 94 ? 9.117 10.297 -4.016 1 97.94 94 ALA B C 1
ATOM 1789 O O . ALA B 1 94 ? 8.148 9.953 -4.699 1 97.94 94 ALA B O 1
ATOM 1790 N N . GLN B 1 95 ? 10.008 11.156 -4.438 1 97.69 95 GLN B N 1
ATOM 1791 C CA . GLN B 1 95 ? 9.922 11.742 -5.773 1 97.69 95 GLN B CA 1
ATOM 1792 C C . GLN B 1 95 ? 10.078 10.672 -6.852 1 97.69 95 GLN B C 1
ATOM 1794 O O . GLN B 1 95 ? 9.383 10.703 -7.867 1 97.69 95 GLN B O 1
ATOM 1799 N N . LEU B 1 96 ? 11.023 9.789 -6.641 1 97.94 96 LEU B N 1
ATOM 1800 C CA . LEU B 1 96 ? 11.211 8.664 -7.547 1 97.94 96 LEU B CA 1
ATOM 1801 C C . LEU B 1 96 ? 9.945 7.828 -7.656 1 97.94 96 LEU B C 1
ATOM 1803 O O . LEU B 1 96 ? 9.516 7.48 -8.758 1 97.94 96 LEU B O 1
ATOM 1807 N N . PHE B 1 97 ? 9.32 7.496 -6.496 1 98.38 97 PHE B N 1
ATOM 1808 C CA . PHE B 1 97 ? 8.07 6.742 -6.469 1 98.38 97 PHE B CA 1
ATOM 1809 C C . PHE B 1 97 ? 6.996 7.445 -7.285 1 98.38 97 PHE B C 1
ATOM 1811 O O . PHE B 1 97 ? 6.312 6.82 -8.094 1 98.38 97 PHE B O 1
ATOM 1818 N N . GLU B 1 98 ? 6.887 8.695 -7.086 1 97.38 98 GLU B N 1
ATOM 1819 C CA . GLU B 1 98 ? 5.875 9.477 -7.797 1 97.38 98 GLU B CA 1
ATOM 1820 C C . GLU B 1 98 ? 6.141 9.477 -9.297 1 97.38 98 GLU B C 1
ATOM 1822 O O . GLU B 1 98 ? 5.219 9.281 -10.094 1 97.38 98 GLU B O 1
ATOM 1827 N N . ARG B 1 99 ? 7.352 9.703 -9.68 1 96.56 99 ARG B N 1
ATOM 1828 C CA . ARG B 1 99 ? 7.75 9.82 -11.078 1 96.56 99 ARG B CA 1
ATOM 1829 C C . ARG B 1 99 ? 7.484 8.523 -11.836 1 96.56 99 ARG B C 1
ATOM 1831 O O . ARG B 1 99 ? 7.035 8.547 -12.984 1 96.56 99 ARG B O 1
ATOM 1838 N N . PHE B 1 100 ? 7.656 7.395 -11.203 1 96 100 PHE B N 1
ATOM 1839 C CA . PHE B 1 100 ? 7.602 6.121 -11.922 1 96 100 PHE B CA 1
ATOM 1840 C C . PHE B 1 100 ? 6.332 5.359 -11.57 1 96 100 PHE B C 1
ATOM 1842 O O . PHE B 1 100 ? 6.098 4.262 -12.086 1 96 100 PHE B O 1
ATOM 1849 N N . GLY B 1 101 ? 5.57 5.895 -10.656 1 94.81 101 GLY B N 1
ATOM 1850 C CA . GLY B 1 101 ? 4.289 5.297 -10.312 1 94.81 101 GLY B CA 1
ATOM 1851 C C . GLY B 1 101 ? 4.422 4.043 -9.477 1 94.81 101 GLY B C 1
ATOM 1852 O O . GLY B 1 101 ? 3.684 3.074 -9.672 1 94.81 101 GLY B O 1
ATOM 1853 N N . ILE B 1 102 ? 5.438 4.023 -8.641 1 95.94 102 ILE B N 1
ATOM 1854 C CA . ILE B 1 102 ? 5.605 2.871 -7.766 1 95.94 102 ILE B CA 1
ATOM 1855 C C . ILE B 1 102 ? 5.445 3.305 -6.309 1 95.94 102 ILE B C 1
ATOM 1857 O O . ILE B 1 102 ? 5.504 4.496 -6 1 95.94 102 ILE B O 1
ATOM 1861 N N . SER B 1 103 ? 5.223 2.354 -5.387 1 96.12 103 SER B N 1
ATOM 1862 C CA . SER B 1 103 ? 4.93 2.682 -3.996 1 96.12 103 SER B CA 1
ATOM 1863 C C . SER B 1 103 ? 5.926 2.021 -3.051 1 96.12 103 SER B C 1
ATOM 1865 O O . SER B 1 103 ? 5.91 2.277 -1.845 1 96.12 103 SER B O 1
ATOM 1867 N N . ARG B 1 104 ? 6.734 1.137 -3.57 1 97.31 104 ARG B N 1
ATOM 1868 C CA . ARG B 1 104 ? 7.742 0.428 -2.789 1 97.31 104 ARG B CA 1
ATOM 1869 C C . ARG B 1 104 ? 8.875 -0.07 -3.682 1 97.31 104 ARG B C 1
ATOM 1871 O O . ARG B 1 104 ? 8.695 -0.229 -4.891 1 97.31 104 ARG B O 1
ATOM 1878 N N . ALA B 1 105 ? 9.984 -0.248 -3.096 1 98.5 105 ALA B N 1
ATOM 1879 C CA . ALA B 1 105 ? 11.156 -0.723 -3.826 1 98.5 105 ALA B CA 1
ATOM 1880 C C . ALA B 1 105 ? 12.125 -1.452 -2.896 1 98.5 105 ALA B C 1
ATOM 1882 O O . ALA B 1 105 ? 12.258 -1.095 -1.723 1 98.5 105 ALA B O 1
ATOM 1883 N N . PRO B 1 106 ? 12.758 -2.51 -3.381 1 98.75 106 PRO B N 1
ATOM 1884 C CA . PRO B 1 106 ? 13.875 -3.047 -2.607 1 98.75 106 PRO B CA 1
ATOM 1885 C C . PRO B 1 106 ? 15.031 -2.059 -2.477 1 98.75 106 PRO B C 1
ATOM 1887 O O . PRO B 1 106 ? 15.219 -1.199 -3.344 1 98.75 106 PRO B O 1
ATOM 1890 N N . VAL B 1 107 ? 15.695 -2.15 -1.426 1 98.88 107 VAL B N 1
ATOM 1891 C CA . VAL B 1 107 ? 16.906 -1.38 -1.17 1 98.88 107 VAL B CA 1
ATOM 1892 C C . VAL B 1 107 ? 18.141 -2.262 -1.381 1 98.88 107 VAL B C 1
ATOM 1894 O O . VAL B 1 107 ? 18.266 -3.322 -0.763 1 98.88 107 VAL B O 1
ATOM 1897 N N . LEU B 1 108 ? 19.016 -1.829 -2.279 1 98.31 108 LEU B N 1
ATOM 1898 C CA . LEU B 1 108 ? 20.188 -2.643 -2.602 1 98.31 108 LEU B CA 1
ATOM 1899 C C . LEU B 1 108 ? 21.469 -1.953 -2.15 1 98.31 108 LEU B C 1
ATOM 1901 O O . LEU B 1 108 ? 21.625 -0.744 -2.334 1 98.31 108 LEU B O 1
ATOM 1905 N N . ARG B 1 109 ? 22.312 -2.645 -1.487 1 97.69 109 ARG B N 1
ATOM 1906 C CA . ARG B 1 109 ? 23.688 -2.266 -1.192 1 97.69 109 ARG B CA 1
ATOM 1907 C C . ARG B 1 109 ? 24.672 -3.221 -1.86 1 97.69 109 ARG B C 1
ATOM 1909 O O . ARG B 1 109 ? 24.688 -4.418 -1.565 1 97.69 109 ARG B O 1
ATOM 1916 N N . HIS B 1 110 ? 25.484 -2.74 -2.828 1 95.19 110 HIS B N 1
ATOM 1917 C CA . HIS B 1 110 ? 26.469 -3.531 -3.549 1 95.19 110 HIS B CA 1
ATOM 1918 C C . HIS B 1 110 ? 25.828 -4.742 -4.219 1 95.19 110 HIS B C 1
ATOM 1920 O O . HIS B 1 110 ? 26.328 -5.863 -4.094 1 95.19 110 HIS B O 1
ATOM 1926 N N . GLY B 1 111 ? 24.656 -4.535 -4.754 1 94.31 111 GLY B N 1
ATOM 1927 C CA . GLY B 1 111 ? 24 -5.551 -5.559 1 94.31 111 GLY B CA 1
ATOM 1928 C C . GLY B 1 111 ? 23.203 -6.547 -4.734 1 94.31 111 GLY B C 1
ATOM 1929 O O . GLY B 1 111 ? 22.578 -7.465 -5.281 1 94.31 111 GLY B O 1
ATOM 1930 N N . GLU B 1 112 ? 23.141 -6.262 -3.406 1 96.56 112 GLU B N 1
ATOM 1931 C CA . GLU B 1 112 ? 22.422 -7.164 -2.516 1 96.56 112 GLU B CA 1
ATOM 1932 C C . GLU B 1 112 ? 21.25 -6.457 -1.845 1 96.56 112 GLU B C 1
ATOM 1934 O O . GLU B 1 112 ? 21.359 -5.297 -1.441 1 96.56 112 GLU B O 1
ATOM 1939 N N . ILE B 1 113 ? 20.188 -7.203 -1.728 1 98.06 113 ILE B N 1
ATOM 1940 C CA . ILE B 1 113 ? 19.016 -6.629 -1.066 1 98.06 113 ILE B CA 1
ATOM 1941 C C . ILE B 1 113 ? 19.281 -6.508 0.433 1 98.06 113 ILE B C 1
ATOM 1943 O O . ILE B 1 113 ? 19.672 -7.484 1.083 1 98.06 113 ILE B O 1
ATOM 1947 N N . VAL B 1 114 ? 19.062 -5.34 0.973 1 98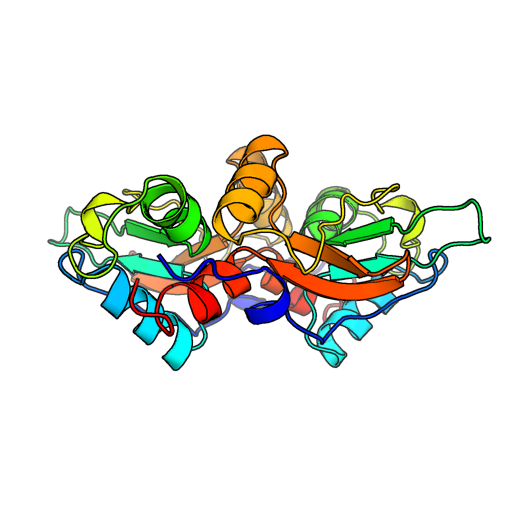.44 114 VAL B N 1
ATOM 1948 C CA . VAL B 1 114 ? 19.297 -5.145 2.398 1 98.44 114 VAL B CA 1
ATOM 1949 C C . VAL B 1 114 ? 18.016 -4.703 3.082 1 98.44 114 VAL B C 1
ATOM 1951 O O . VAL B 1 114 ? 17.969 -4.566 4.309 1 98.44 114 VAL B O 1
ATOM 1954 N N . GLY B 1 115 ? 16.953 -4.441 2.342 1 98.56 115 GLY B N 1
ATOM 1955 C CA . GLY B 1 115 ? 15.664 -4.023 2.883 1 98.56 115 GLY B CA 1
ATOM 1956 C C . GLY B 1 115 ? 14.656 -3.654 1.81 1 98.56 115 GLY B C 1
ATOM 1957 O O . GLY B 1 115 ? 14.891 -3.893 0.623 1 98.56 115 GLY B O 1
ATOM 1958 N N . VAL B 1 116 ? 13.523 -3.156 2.203 1 98.81 116 VAL B N 1
ATOM 1959 C CA . VAL B 1 116 ? 12.477 -2.619 1.338 1 98.81 116 VAL B CA 1
ATOM 1960 C C . VAL B 1 116 ? 11.977 -1.288 1.895 1 98.81 116 VAL B C 1
ATOM 1962 O O . VAL B 1 116 ? 11.875 -1.117 3.111 1 98.81 116 VAL B O 1
ATOM 1965 N N . VAL B 1 117 ? 11.711 -0.367 1.003 1 98.69 117 VAL B N 1
ATOM 1966 C CA . VAL B 1 117 ? 11.195 0.93 1.431 1 98.69 117 VAL B CA 1
ATOM 1967 C C . VAL B 1 117 ? 9.891 1.238 0.69 1 98.69 117 VAL B C 1
ATOM 1969 O O . VAL B 1 117 ? 9.766 0.953 -0.503 1 98.69 117 VAL B O 1
ATOM 1972 N N . SER B 1 118 ? 8.898 1.724 1.383 1 98.38 118 SER B N 1
ATOM 1973 C CA . SER B 1 118 ? 7.598 2.121 0.848 1 98.38 118 SER B CA 1
ATOM 1974 C C . SER B 1 118 ? 7.211 3.521 1.316 1 98.38 118 SER B C 1
ATOM 1976 O O . SER B 1 118 ? 7.902 4.113 2.148 1 98.38 118 SER B O 1
ATOM 1978 N N . TYR B 1 119 ? 6.113 4.082 0.815 1 97.88 119 TYR B N 1
ATOM 1979 C CA . TYR B 1 119 ? 5.57 5.332 1.332 1 97.88 119 TYR B CA 1
ATOM 1980 C C . TYR B 1 119 ? 5.277 5.223 2.822 1 97.88 119 TYR B C 1
ATOM 1982 O O . TYR B 1 119 ? 5.5 6.176 3.576 1 97.88 119 TYR B O 1
ATOM 1990 N N . ASN B 1 120 ? 4.805 4.09 3.244 1 97.06 120 ASN B N 1
ATOM 1991 C CA . ASN B 1 120 ? 4.516 3.881 4.66 1 97.06 120 ASN B CA 1
ATOM 1992 C C . ASN B 1 120 ? 5.766 4.051 5.52 1 97.06 120 ASN B C 1
ATOM 1994 O O . ASN B 1 120 ? 5.734 4.75 6.535 1 97.06 120 ASN B O 1
ATOM 1998 N N . ASN B 1 121 ? 6.816 3.439 5.129 1 97.31 121 ASN B N 1
ATOM 1999 C CA . ASN B 1 121 ? 8.07 3.568 5.863 1 97.31 121 ASN B CA 1
ATOM 2000 C C . ASN B 1 121 ? 8.531 5.02 5.941 1 97.31 121 ASN B C 1
ATOM 2002 O O . ASN B 1 121 ? 8.93 5.492 7.004 1 97.31 121 ASN B O 1
ATOM 2006 N N . ILE B 1 122 ? 8.43 5.656 4.766 1 97.5 122 ILE B N 1
ATOM 2007 C CA . ILE B 1 122 ? 8.914 7.031 4.656 1 97.5 122 ILE B CA 1
ATOM 2008 C C . ILE B 1 122 ? 8.125 7.93 5.605 1 97.5 122 ILE B C 1
ATOM 2010 O O . ILE B 1 122 ? 8.711 8.695 6.375 1 97.5 122 ILE B O 1
ATOM 2014 N N . VAL B 1 123 ? 6.836 7.754 5.605 1 97.38 123 VAL B N 1
ATOM 2015 C CA . VAL B 1 123 ? 5.973 8.648 6.371 1 97.38 123 VAL B CA 1
ATOM 2016 C C . VAL B 1 123 ? 6.031 8.273 7.852 1 97.38 123 VAL B C 1
ATOM 2018 O O . VAL B 1 123 ? 6.312 9.125 8.703 1 97.38 123 VAL B O 1
ATOM 2021 N N . LEU B 1 124 ? 5.914 7.035 8.203 1 96.94 124 LEU B N 1
ATOM 2022 C CA . LEU B 1 124 ? 5.746 6.605 9.586 1 96.94 124 LEU B CA 1
ATOM 2023 C C . LEU B 1 124 ? 7.078 6.648 10.336 1 96.94 124 LEU B C 1
ATOM 2025 O O . LEU B 1 124 ? 7.109 6.902 11.539 1 96.94 124 LEU B O 1
ATOM 2029 N N . ASN B 1 125 ? 8.094 6.422 9.672 1 95.56 125 ASN B N 1
ATOM 2030 C CA . ASN B 1 125 ? 9.391 6.336 10.344 1 95.56 125 ASN B CA 1
ATOM 2031 C C . ASN B 1 125 ? 10.242 7.574 10.07 1 95.56 125 ASN B C 1
ATOM 2033 O O . ASN B 1 125 ? 11.211 7.832 10.789 1 95.56 125 ASN B O 1
ATOM 2037 N N . GLY B 1 126 ? 9.938 8.344 9.023 1 94.94 126 GLY B N 1
ATOM 2038 C CA . GLY B 1 126 ? 10.836 9.398 8.578 1 94.94 126 GLY B CA 1
ATOM 2039 C C . GLY B 1 126 ? 10.344 10.789 8.938 1 94.94 126 GLY B C 1
ATOM 2040 O O . GLY B 1 126 ? 11.148 11.711 9.109 1 94.94 126 GLY B O 1
ATOM 2041 N N . MET B 1 127 ? 9.07 10.992 9.047 1 92.94 127 MET B N 1
ATOM 2042 C CA . MET B 1 127 ? 8.547 12.352 9.141 1 92.94 127 MET B CA 1
ATOM 2043 C C . MET B 1 127 ? 8.258 12.727 10.586 1 92.94 127 MET B C 1
ATOM 2045 O O . MET B 1 127 ? 8.195 13.914 10.93 1 92.94 127 MET B O 1
ATOM 2049 N N . THR B 1 128 ? 7.852 11.844 11.508 1 78.44 128 THR B N 1
ATOM 2050 C CA . THR B 1 128 ? 7.57 12.25 12.883 1 78.44 128 THR B CA 1
ATOM 2051 C C . THR B 1 128 ? 8.812 12.109 13.758 1 78.44 128 THR B C 1
ATOM 2053 O O . THR B 1 128 ? 8.945 12.797 14.766 1 78.44 128 THR B O 1
ATOM 2056 N N . GLY B 1 129 ? 9.57 11.164 13.664 1 59.75 129 GLY B N 1
ATOM 2057 C CA . GLY B 1 129 ? 10.711 11.039 14.562 1 59.75 129 GLY B CA 1
ATOM 2058 C C . GLY B 1 129 ? 11.688 12.188 14.445 1 59.75 129 GLY B C 1
ATOM 2059 O O . GLY B 1 129 ? 12.391 12.523 15.406 1 59.75 129 GLY B O 1
ATOM 2060 N N . PHE B 1 130 ? 11.992 12.719 13.258 1 51.22 130 PHE B N 1
ATOM 2061 C CA . PHE B 1 130 ? 13.188 13.531 13.086 1 51.22 130 PHE B CA 1
ATOM 2062 C C . PHE B 1 130 ? 12.828 15.016 13.023 1 51.22 130 PHE B C 1
ATOM 2064 O O . PHE B 1 130 ? 13.656 15.844 12.641 1 51.22 130 PHE B O 1
ATOM 2071 N N . GLY B 1 131 ? 11.828 15.406 13.766 1 50.69 131 GLY B N 1
ATOM 2072 C CA . GLY B 1 131 ? 11.609 16.844 13.836 1 50.69 131 GLY B CA 1
ATOM 2073 C C . GLY B 1 131 ? 11.258 17.453 12.492 1 50.69 131 GLY B C 1
ATOM 2074 O O . GLY B 1 131 ? 11.859 18.453 12.086 1 50.69 131 GLY B O 1
ATOM 2075 N N . TYR B 1 132 ? 10.656 16.734 11.727 1 44.78 132 TYR B N 1
ATOM 2076 C CA . TYR B 1 132 ? 10.312 17.484 10.516 1 44.78 132 TYR B CA 1
ATOM 2077 C C . TYR B 1 132 ? 9.344 18.625 10.836 1 44.78 132 TYR B C 1
ATOM 2079 O O . TYR B 1 132 ? 8.43 18.453 11.648 1 44.78 132 TYR B O 1
#

Sequence (264 aa):
MNKIKVENVMSNTYVIVDGLMTVAEGILLAKQKQVKELIIKKRHDDDEYGIVLLNDIAKKVLMQNRSAERTNIYEIMTKPVLSVSPDMNIKYCAQLFERFGISRAPVLRHGEIVGVVSYNNIVLNGMTGFGYMNKIKVENVMSNTYVIVDGLMTVAEGILLAKQKQVKELIIKKRHDDDEYGIVLLNDIAKKVLMQNRSAERTNIYEIMTKPVLSVSPDMNIKYCAQLFERFGISRAPVLRHGEIVGVVSYNNIVLNGMTGFGY

pLDDT: mean 95.01, std 9.96, range [43.47, 98.88]

Radius of gyration: 18.67 Å; Cα contacts (8 Å, |Δi|>4): 522; chains: 2; bounding box: 53×46×32 Å

Solvent-accessible surface area (backbone atoms only — not comparable to full-atom values): 14317 Å² total; per-residue (Å²): 126,91,75,56,28,33,64,76,28,40,38,76,73,75,53,76,39,62,44,76,43,26,37,42,58,50,46,52,48,27,58,75,69,71,42,71,49,43,34,25,55,51,86,49,92,91,50,56,41,26,36,35,44,42,54,47,46,43,58,67,25,56,64,62,70,48,51,35,75,75,34,36,38,59,81,65,40,44,72,68,53,71,62,42,50,44,78,37,41,43,54,58,50,52,49,51,25,62,76,71,71,46,63,63,31,47,23,37,60,95,89,34,80,69,31,33,39,34,41,59,30,44,42,62,48,50,48,65,72,67,71,94,126,90,75,56,28,34,63,76,27,40,39,76,72,77,52,76,40,62,43,76,41,26,38,43,59,48,46,53,48,26,59,75,71,69,41,71,49,43,32,26,56,52,87,49,92,91,50,56,42,26,33,35,43,42,54,47,47,43,59,66,25,56,63,61,70,48,52,38,75,75,35,37,38,57,80,65,39,44,70,68,54,72,64,43,50,44,78,38,42,42,54,57,49,51,48,52,25,63,75,70,72,47,63,62,30,45,23,38,60,95,89,34,79,68,30,33,38,34,42,57,30,45,43,62,49,49,45,65,73,69,72,84

Secondary structure (DSSP, 8-state):
----BGGGT-B----EE-TTSBHHHHHHHHHHHT-SEEEEPPSSTTS--EEEEHHHHIIIIITTT--TTT-BGGGT-BSSPP-B-TTSBHHHHHHHHHHHT-SEEEEEETTEEEEEEEHHHIIIIIITTTT-/----BGGGT-B----EE-TTSBHHHHHHHHHHHT-SEEEEPPSSTTS--EEEEHHHHIIIIITTT--TTT-BGGGT-BSSPP-B-TTSBHHHHHHHHHHHT-SEEEEEETTEEEEEEEHHHIIIIIITTTT-

Foldseek 3Di:
DPQDFQLQQFAQQAEEDAQQAFQVNVVVVCVVSVHQKYKYDAPDPPFAIKIDGPVLCCVVDVVVVHDSRPHTNNVRIDPRFDEDERGHGLVVVVVVCVVVVHFKHFYDDPRHGRGMDGPCSCPVRPPPPPPD/DPQDFQLQQFAQQAEEDAQQAFQVNVVVVCVVSVHQKYKYDAPDPPFAIKIDGPVLCCVVDVVVVHDSRPHTNNVRIDPRFDEDERGHGLVVVVVVCVVVVHFKHFYDDPRHGRGMDGPCSCPVRPPPPPPD

Organism: Aliivibrio fischeri (strain ATCC 700601 / ES114) (NCBI:txid312309)